Protein AF-A0A2I2KME7-F1 (afdb_monomer_lite)

pLDDT: mean 83.55, std 15.18, range [35.72, 97.88]

Secondary structure (DSSP, 8-state):
-HHHHHHTT--GGGGGGPEEEE--TTS--EEEEGGGG--EE-TTSSEEEETTEEEE--HHHHHHHHHHHHTSEEPPPPGGGSB--S-HHHHHHHHHHTTPEE-TT-TTSSB-SSS-B----SEEETTEEEEEEES-HHHHHHHHHHHHHHHHHHHT-TT-S---S---EEEEEEEEE-SSPP--GGGSS-HHHHHHHHHHHHHHHHTTPEEEEEEEEE------------

InterPro domains:
  IPR026487 Sporadically distributed protein CHP04141 [PF19614] (40-165)
  IPR026487 Sporadically distributed protein CHP04141 [TIGR04141] (41-169)

Sequence (230 aa):
MRTYIQEQGIPKDKILDIRLRVENEGQKPYSGTLKASLDFVVDGENVMLTQGHWRSFNEDYLDQLHASVDGIFLEATEPDFQYIIGEEGAFNEAAGKVGYVNADKDFSVIVTSASTKVEAWDLLRDSTVYAVKRGPAQKVGYVCDQANLTLEIIRNNANLKKLDQEVKAYCLWFIFARTTPISKISEIDSIILKQKIDDWARRCRELGIEPRLKFSRCPARTRSHAKKHV

Radius of gyration: 19.42 Å; chains: 1; bounding box: 44×45×51 Å

Foldseek 3Di:
DVVVCVVVVPDPVCQQQCKDWDDAAPDDIDIDGNQLVDWADDPPAQWIRHRNDIDGDDPVRLVVLQVLQQPAAEDDDDPQFQEDDDDPVVVLVVCVVVAKDAQAQVQVLFQFPDPDRQSAAGTDHPLEGEHEDEDALVRLLVSLVSNVSNLVSVVVVVGGPDNPTRRQAYEYEYEYADDDWDPGPSPRPDPSSSVSLSVSCVSCVVVNHRYYYYYHYYHDDDPPPPPPDD

Structure (mmCIF, N/CA/C/O backbone):
data_AF-A0A2I2KME7-F1
#
_entry.id   AF-A0A2I2KME7-F1
#
loop_
_atom_site.group_PDB
_atom_site.id
_atom_site.type_symbol
_atom_site.label_atom_id
_atom_site.label_alt_id
_atom_site.label_comp_id
_atom_site.label_asym_id
_atom_site.label_entity_id
_atom_site.label_seq_id
_atom_site.pdbx_PDB_ins_code
_atom_site.Cartn_x
_atom_site.Cartn_y
_atom_site.Cartn_z
_atom_site.occupancy
_atom_site.B_iso_or_equiv
_atom_site.auth_seq_id
_atom_site.auth_comp_id
_atom_site.auth_asym_id
_atom_site.auth_atom_id
_atom_site.pdbx_PDB_model_num
ATOM 1 N N . MET A 1 1 ? 5.162 4.412 22.463 1.00 82.25 1 MET A N 1
ATOM 2 C CA . MET A 1 1 ? 3.719 4.434 22.800 1.00 82.25 1 MET A CA 1
ATOM 3 C C . MET A 1 1 ? 3.373 3.630 24.052 1.00 82.25 1 MET A C 1
ATOM 5 O O . MET A 1 1 ? 2.899 4.233 24.998 1.00 82.25 1 MET A O 1
ATOM 9 N N . ARG A 1 2 ? 3.616 2.308 24.115 1.00 85.62 2 ARG A N 1
ATOM 10 C CA . ARG A 1 2 ? 3.304 1.514 25.329 1.00 85.62 2 ARG A CA 1
ATOM 11 C C . ARG A 1 2 ? 3.989 2.046 26.594 1.00 85.62 2 ARG A C 1
ATOM 13 O O . ARG A 1 2 ? 3.316 2.210 27.600 1.00 85.62 2 ARG A O 1
ATOM 20 N N . THR A 1 3 ? 5.278 2.372 26.504 1.00 91.44 3 THR A N 1
ATOM 21 C CA . THR A 1 3 ? 6.043 2.988 27.600 1.00 91.44 3 THR A CA 1
ATOM 22 C C . THR A 1 3 ? 5.422 4.313 28.041 1.00 91.44 3 THR A C 1
ATOM 24 O O . THR A 1 3 ? 5.104 4.466 29.207 1.00 91.44 3 THR A O 1
ATOM 27 N N . TYR A 1 4 ? 5.113 5.204 27.094 1.00 89.50 4 TYR A N 1
ATOM 28 C CA . TYR A 1 4 ? 4.439 6.477 27.372 1.00 89.50 4 TYR A CA 1
ATOM 29 C C . TYR A 1 4 ? 3.097 6.299 28.104 1.00 89.50 4 TYR A C 1
ATOM 31 O O . TYR A 1 4 ? 2.845 6.973 29.094 1.00 89.50 4 TYR A O 1
ATOM 39 N N . ILE A 1 5 ? 2.252 5.355 27.665 1.00 92.81 5 ILE A N 1
ATOM 40 C CA . ILE A 1 5 ? 0.972 5.041 28.331 1.00 92.81 5 ILE A CA 1
ATOM 41 C C . ILE A 1 5 ? 1.199 4.610 29.786 1.00 92.81 5 ILE A C 1
ATOM 43 O O . ILE A 1 5 ? 0.446 5.020 30.666 1.00 92.81 5 ILE A O 1
ATOM 47 N N . GLN A 1 6 ? 2.227 3.792 30.034 1.00 92.62 6 GLN A N 1
ATOM 48 C CA . GLN A 1 6 ? 2.574 3.315 31.373 1.00 92.62 6 GLN A CA 1
ATOM 49 C C . GLN A 1 6 ? 3.130 4.438 32.255 1.00 92.62 6 GLN A C 1
ATOM 51 O O . GLN A 1 6 ? 2.658 4.612 33.373 1.00 92.62 6 GLN A O 1
ATOM 56 N N . GLU A 1 7 ? 4.085 5.216 31.747 1.00 95.31 7 GLU A N 1
ATOM 57 C CA . GLU A 1 7 ? 4.725 6.326 32.467 1.00 95.31 7 GLU A CA 1
ATOM 58 C C . GLU A 1 7 ? 3.732 7.430 32.835 1.00 95.31 7 GLU A C 1
ATOM 60 O O . GLU A 1 7 ? 3.814 8.000 33.917 1.00 95.31 7 GLU A O 1
ATOM 65 N N . GLN A 1 8 ? 2.779 7.717 31.947 1.00 94.06 8 GLN A N 1
ATOM 66 C CA . GLN A 1 8 ? 1.754 8.738 32.165 1.00 94.06 8 GLN A CA 1
ATOM 67 C C . GLN A 1 8 ? 0.506 8.199 32.880 1.00 94.06 8 GLN A C 1
ATOM 69 O O . GLN A 1 8 ? -0.449 8.946 33.081 1.00 94.06 8 GLN A O 1
ATOM 74 N N . GLY A 1 9 ? 0.477 6.910 33.244 1.00 93.69 9 GLY A N 1
ATOM 75 C CA . GLY A 1 9 ? -0.645 6.303 33.965 1.00 93.69 9 GLY A CA 1
ATOM 76 C C . GLY A 1 9 ? -1.988 6.415 33.235 1.00 93.69 9 GLY A C 1
ATOM 77 O O . GLY A 1 9 ? -3.023 6.569 33.882 1.00 93.69 9 GLY A O 1
ATOM 78 N N . ILE A 1 10 ? -1.989 6.375 31.896 1.00 93.38 10 ILE A N 1
ATOM 79 C CA . ILE A 1 10 ? -3.198 6.632 31.100 1.00 93.38 10 ILE A CA 1
ATOM 80 C C . ILE A 1 10 ? -4.187 5.462 31.264 1.00 93.38 10 ILE A C 1
ATOM 82 O O . ILE A 1 10 ? -3.835 4.320 30.941 1.00 93.38 10 ILE A O 1
ATOM 86 N N . PRO A 1 11 ? -5.435 5.714 31.710 1.00 94.50 11 PRO A N 1
ATOM 87 C CA . PRO A 1 11 ? -6.464 4.683 31.827 1.00 94.50 11 PRO A CA 1
ATOM 88 C C . PRO A 1 11 ? -6.788 4.022 30.484 1.00 94.50 11 PRO A C 1
ATOM 90 O O . PRO A 1 11 ? -6.771 4.672 29.437 1.00 94.50 11 PRO A O 1
ATOM 93 N N . LYS A 1 12 ? -7.126 2.726 30.502 1.00 91.88 12 LYS A N 1
ATOM 94 C CA . LYS A 1 12 ? -7.385 1.946 29.277 1.00 91.88 12 LYS A CA 1
ATOM 95 C C . LYS A 1 12 ? -8.493 2.543 28.405 1.00 91.88 12 LYS A C 1
ATOM 97 O O . LYS A 1 12 ? -8.352 2.566 27.187 1.00 91.88 12 LYS A O 1
ATOM 102 N N . ASP A 1 13 ? -9.556 3.048 29.023 1.00 93.81 13 ASP A N 1
ATOM 103 C CA . ASP A 1 13 ? -10.693 3.705 28.368 1.00 93.81 13 ASP A CA 1
ATOM 104 C C . ASP A 1 13 ? -10.333 5.062 27.740 1.00 93.81 13 ASP A C 1
ATOM 106 O O . ASP A 1 13 ? -11.064 5.549 26.884 1.00 93.81 13 ASP A O 1
ATOM 110 N N . LYS A 1 14 ? -9.183 5.644 28.106 1.00 93.88 14 LYS A N 1
ATOM 111 C CA . LYS A 1 14 ? -8.665 6.912 27.569 1.00 93.88 14 LYS A CA 1
ATOM 112 C C . LYS A 1 14 ? -7.563 6.745 26.532 1.00 93.88 14 LYS A C 1
ATOM 114 O O . LYS A 1 14 ? -7.170 7.726 25.906 1.00 93.88 14 LYS A O 1
ATOM 119 N N . ILE A 1 15 ? -7.079 5.523 26.297 1.00 93.81 15 ILE A N 1
ATOM 120 C CA . ILE A 1 15 ? -5.993 5.274 25.335 1.00 93.81 15 ILE A CA 1
ATOM 121 C C . I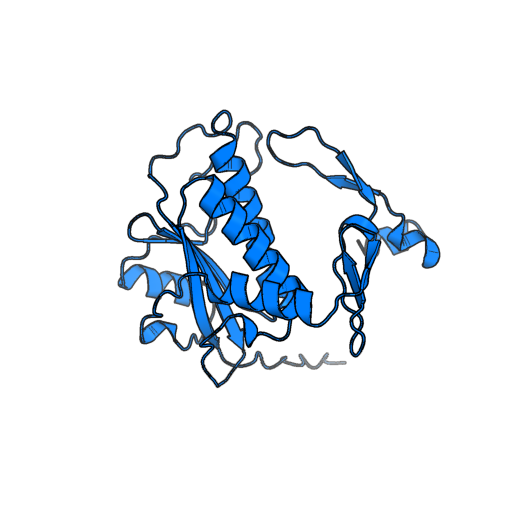LE A 1 15 ? -6.377 5.755 23.929 1.00 93.81 15 ILE A C 1
ATOM 123 O O . ILE A 1 15 ? -5.568 6.383 23.250 1.00 93.81 15 ILE A O 1
ATOM 127 N N . LEU A 1 16 ? -7.610 5.494 23.491 1.00 92.81 16 LEU A N 1
ATOM 128 C CA . LEU A 1 16 ? -8.072 5.874 22.152 1.00 92.81 16 LEU A CA 1
ATOM 129 C C . LEU A 1 16 ? -8.259 7.392 21.979 1.00 92.81 16 LEU A C 1
ATOM 131 O O . LEU A 1 16 ? -8.223 7.876 20.847 1.00 92.81 16 LEU A O 1
ATOM 135 N N . ASP A 1 17 ? -8.382 8.133 23.082 1.00 93.50 17 ASP A N 1
ATOM 136 C CA . ASP A 1 17 ? -8.550 9.589 23.099 1.00 93.50 17 ASP A CA 1
ATOM 137 C C . ASP A 1 17 ? -7.213 10.347 23.056 1.00 93.50 17 ASP A C 1
ATOM 139 O O . ASP A 1 17 ? -7.207 11.569 22.886 1.00 93.50 17 ASP A O 1
ATOM 143 N N . ILE A 1 18 ? -6.073 9.648 23.186 1.00 93.69 18 ILE A N 1
ATOM 144 C CA . ILE A 1 18 ? -4.743 10.268 23.122 1.00 93.69 18 ILE A CA 1
ATOM 145 C C . ILE A 1 18 ? -4.621 11.053 21.815 1.00 93.69 18 ILE A C 1
ATOM 147 O O . ILE A 1 18 ? -4.810 10.497 20.735 1.00 93.69 18 ILE A O 1
ATOM 151 N N . ARG A 1 19 ? -4.292 12.345 21.901 1.00 92.38 19 ARG A N 1
ATOM 152 C CA . ARG A 1 19 ? -4.097 13.184 20.717 1.00 92.38 19 ARG A CA 1
ATOM 153 C C . ARG A 1 19 ? -2.688 13.037 20.166 1.00 92.38 19 ARG A C 1
ATOM 155 O O . ARG A 1 19 ? -1.704 13.208 20.879 1.00 92.38 19 ARG A O 1
ATOM 162 N N . LEU A 1 20 ? -2.619 12.764 18.873 1.00 89.62 20 LEU A N 1
ATOM 163 C CA . LEU A 1 20 ? -1.405 12.700 18.084 1.00 89.62 20 LEU A CA 1
ATOM 164 C C . LEU A 1 20 ? -1.312 13.974 17.251 1.00 89.62 20 LEU A C 1
ATOM 166 O O . LEU A 1 20 ? -2.274 14.354 16.583 1.00 89.62 20 LEU A O 1
ATOM 170 N N . ARG A 1 21 ? -0.154 14.630 17.290 1.00 88.44 21 ARG A N 1
ATOM 171 C CA . ARG A 1 21 ? 0.190 15.680 16.332 1.00 88.44 21 ARG A CA 1
ATOM 172 C C . ARG A 1 21 ? 0.768 15.008 15.093 1.00 88.44 21 ARG A C 1
ATOM 174 O O . ARG A 1 21 ? 1.732 14.256 15.204 1.00 88.44 21 ARG A O 1
ATOM 181 N N . VAL A 1 22 ? 0.153 15.269 13.947 1.00 81.94 22 VAL A N 1
ATOM 182 C CA . VAL A 1 22 ? 0.572 14.759 12.644 1.00 81.94 22 VAL A CA 1
ATOM 183 C C . VAL A 1 22 ? 1.237 15.899 11.889 1.00 81.94 22 VAL A C 1
ATOM 185 O O . VAL A 1 22 ? 0.660 16.979 11.728 1.00 81.94 22 VAL A O 1
ATOM 188 N N . GLU A 1 23 ? 2.465 15.656 11.454 1.00 77.88 23 GLU A N 1
ATOM 189 C CA . GLU A 1 23 ? 3.248 16.588 10.654 1.00 77.88 23 GLU A CA 1
ATOM 190 C C . GLU A 1 23 ? 3.426 15.980 9.266 1.00 77.88 23 GLU A C 1
ATOM 192 O O . GLU A 1 23 ? 4.172 15.021 9.091 1.00 77.88 23 GLU A O 1
ATOM 197 N N . ASN A 1 24 ? 2.692 16.524 8.296 1.00 66.44 24 ASN A N 1
ATOM 198 C CA . ASN A 1 24 ? 2.797 16.155 6.889 1.00 66.44 24 ASN A CA 1
ATOM 199 C C . ASN A 1 24 ? 3.597 17.233 6.159 1.00 66.44 24 ASN A C 1
ATOM 201 O O . ASN A 1 24 ? 3.397 18.429 6.388 1.00 66.44 24 ASN A O 1
ATOM 205 N N . GLU A 1 25 ? 4.484 16.827 5.259 1.00 61.28 25 GLU A N 1
ATOM 206 C CA . GLU A 1 25 ? 5.324 17.769 4.526 1.00 61.28 25 GLU A CA 1
ATOM 207 C C . GLU A 1 25 ? 4.494 18.710 3.642 1.00 61.28 25 GLU A C 1
ATOM 209 O O . GLU A 1 25 ? 3.642 18.287 2.863 1.00 61.28 25 GLU A O 1
ATOM 214 N N . GLY A 1 26 ? 4.737 20.017 3.769 1.00 58.16 26 GLY A 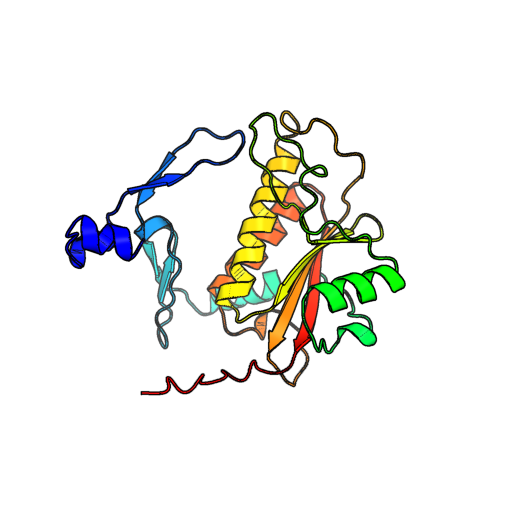N 1
ATOM 215 C CA . GLY A 1 26 ? 4.035 21.045 2.992 1.00 58.16 26 GLY A CA 1
ATOM 216 C C . GLY A 1 26 ? 2.577 21.294 3.398 1.00 58.16 26 GLY A C 1
ATOM 217 O O . GLY A 1 26 ? 1.943 22.181 2.830 1.00 58.16 26 GLY A O 1
ATOM 218 N N . GLN A 1 27 ? 2.045 20.576 4.390 1.00 66.12 27 GLN A N 1
ATOM 219 C CA . GLN A 1 27 ? 0.700 20.793 4.922 1.00 66.12 27 GLN A CA 1
ATOM 220 C C . GLN A 1 27 ? 0.761 21.405 6.324 1.00 66.12 27 GLN A C 1
ATOM 222 O O . GLN A 1 27 ? 1.728 21.236 7.067 1.00 66.12 27 GLN A O 1
ATOM 227 N N . LYS A 1 28 ? -0.296 22.131 6.712 1.00 75.12 28 LYS A N 1
ATOM 228 C CA . LYS A 1 28 ? -0.409 22.624 8.089 1.00 75.12 28 LYS A CA 1
ATOM 229 C C . LYS A 1 28 ? -0.491 21.422 9.040 1.00 75.12 28 LYS A C 1
ATOM 231 O O . LYS A 1 28 ? -1.350 20.565 8.818 1.00 75.12 28 LYS A O 1
ATOM 236 N N . PRO A 1 29 ? 0.342 21.369 10.097 1.00 84.25 29 PRO A N 1
ATOM 237 C CA . PRO A 1 29 ? 0.221 20.342 11.119 1.00 84.25 29 PRO A CA 1
ATOM 238 C C . PRO A 1 29 ? -1.196 20.313 11.681 1.00 84.25 29 PRO A C 1
ATOM 240 O O . PRO A 1 29 ? -1.809 21.361 11.904 1.00 84.25 29 PRO A O 1
ATOM 243 N N . TYR A 1 30 ? -1.699 19.115 11.941 1.00 86.69 30 TYR A N 1
ATOM 244 C CA . TYR A 1 30 ? -3.004 18.923 12.559 1.00 86.69 30 TYR A CA 1
ATOM 245 C C . TYR A 1 30 ? -2.902 17.917 13.700 1.00 86.69 30 TYR A C 1
ATOM 247 O O . TYR A 1 30 ? -1.906 17.211 13.856 1.00 86.69 30 TYR A O 1
ATOM 255 N N . SER A 1 31 ? -3.933 17.872 14.539 1.00 89.25 31 SER A N 1
ATOM 256 C CA . SER A 1 31 ? -4.029 16.891 15.617 1.00 89.25 31 SER A CA 1
ATOM 257 C C . SER A 1 31 ? -5.234 15.985 15.415 1.00 89.25 31 SER A C 1
ATOM 259 O O . SER A 1 31 ? -6.340 16.485 15.210 1.00 89.25 31 SER A O 1
ATOM 261 N N . GLY A 1 32 ? -5.029 14.676 15.534 1.00 88.56 32 GLY A N 1
ATOM 262 C CA . GLY A 1 32 ? -6.080 13.657 15.542 1.00 88.56 32 GLY A CA 1
ATOM 263 C C . GLY A 1 32 ? -6.039 12.840 16.831 1.00 88.56 32 GLY A C 1
ATOM 264 O O . GLY A 1 32 ? -5.069 12.912 17.580 1.00 88.56 32 GLY A O 1
ATOM 265 N N . THR A 1 33 ? -7.085 12.073 17.127 1.00 93.31 33 THR A N 1
ATOM 266 C CA . THR A 1 33 ? -7.027 11.078 18.211 1.00 93.31 33 THR A CA 1
ATOM 267 C C . THR A 1 33 ? -6.315 9.816 17.733 1.00 93.31 33 THR A C 1
ATOM 269 O O . THR A 1 33 ? -6.307 9.523 16.539 1.00 93.31 33 THR A O 1
ATOM 272 N N . LEU A 1 34 ? -5.776 9.018 18.657 1.00 91.12 34 LEU A N 1
ATOM 273 C CA . LEU A 1 34 ? -5.213 7.706 18.346 1.00 91.12 34 LEU A CA 1
ATOM 274 C C . LEU A 1 34 ? -6.251 6.843 17.626 1.00 91.12 34 LEU A C 1
ATOM 276 O O . LEU A 1 34 ? -5.920 6.191 16.644 1.00 91.12 34 LEU A O 1
ATOM 280 N N . LYS A 1 35 ? -7.518 6.901 18.056 1.00 92.75 35 LYS A N 1
ATOM 281 C CA . LYS A 1 35 ? -8.633 6.225 17.383 1.00 92.75 35 LYS A CA 1
ATOM 282 C C . LYS A 1 35 ? -8.733 6.571 15.895 1.00 92.75 35 LYS A C 1
ATOM 284 O O . LYS A 1 35 ? -9.049 5.700 15.094 1.00 92.75 35 LYS A O 1
ATOM 289 N N . ALA A 1 36 ? -8.488 7.831 15.533 1.00 90.19 36 ALA A N 1
ATOM 290 C CA . ALA A 1 36 ? -8.551 8.292 14.150 1.00 90.19 36 ALA A CA 1
ATOM 291 C C . ALA A 1 36 ? -7.396 7.767 13.284 1.00 90.19 36 ALA A C 1
ATOM 293 O O . ALA A 1 36 ? -7.526 7.729 12.066 1.00 90.19 36 ALA A O 1
ATOM 294 N N . SER A 1 37 ? -6.293 7.347 13.906 1.00 86.75 37 SER A N 1
ATOM 295 C CA . SER A 1 37 ? -5.098 6.819 13.238 1.00 86.75 37 SER A CA 1
ATOM 296 C C . SER A 1 37 ? -5.039 5.289 13.189 1.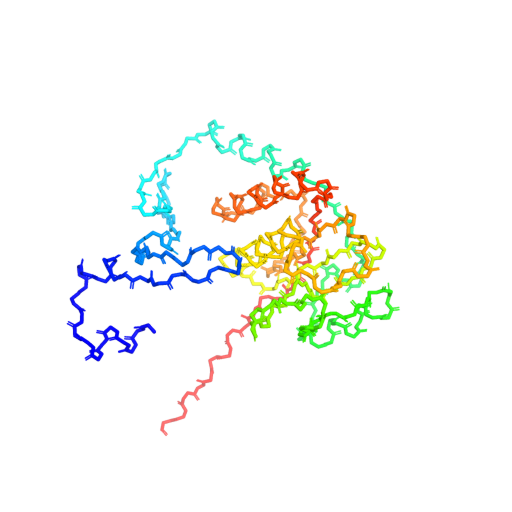00 86.75 37 SER A C 1
ATOM 298 O O . SER A 1 37 ? -4.033 4.738 12.749 1.00 86.75 37 SER A O 1
ATOM 300 N N . LEU A 1 38 ? -6.068 4.598 13.683 1.00 88.12 38 LEU A N 1
ATOM 301 C CA . LEU A 1 38 ? -6.136 3.140 13.698 1.00 88.12 38 LEU A CA 1
ATOM 302 C C . LEU A 1 38 ? -7.137 2.639 12.658 1.00 88.12 38 LEU A C 1
ATOM 304 O O . LEU A 1 38 ? -8.263 3.133 12.592 1.00 88.12 38 LEU A O 1
ATOM 308 N N . ASP A 1 39 ? -6.732 1.593 11.942 1.00 87.88 39 ASP A N 1
ATOM 309 C CA . ASP A 1 39 ? -7.616 0.761 11.135 1.00 87.88 39 ASP A CA 1
ATOM 310 C C . ASP A 1 39 ? -7.724 -0.626 11.786 1.00 87.88 39 ASP A C 1
ATOM 312 O O . ASP A 1 39 ? -6.711 -1.237 12.146 1.00 87.88 39 ASP A O 1
ATOM 316 N N . PHE A 1 40 ? -8.946 -1.123 11.968 1.00 89.06 40 PHE A N 1
ATOM 317 C CA . PHE A 1 40 ? -9.212 -2.424 12.584 1.00 89.06 40 PHE A CA 1
ATOM 318 C C . PHE A 1 40 ? -10.460 -3.062 11.976 1.00 89.06 40 PHE A C 1
ATOM 320 O O . PHE A 1 40 ? -11.445 -2.372 11.751 1.00 89.06 40 PHE A O 1
ATOM 327 N N . VAL A 1 41 ? -10.442 -4.371 11.744 1.00 88.62 41 VAL A N 1
ATOM 328 C CA . VAL A 1 41 ? -11.607 -5.146 11.286 1.00 88.62 41 VAL A CA 1
ATOM 329 C C . VAL A 1 41 ? -11.985 -6.110 12.396 1.00 88.62 41 VAL A C 1
ATOM 331 O O . VAL A 1 41 ? -11.104 -6.696 13.023 1.00 88.62 41 VAL A O 1
ATOM 334 N N . VAL A 1 42 ? -13.282 -6.234 12.660 1.00 87.94 42 VAL A N 1
ATOM 335 C CA . VAL A 1 42 ? -13.806 -7.211 13.612 1.00 87.94 42 VAL A CA 1
ATOM 336 C C . VAL A 1 42 ? -13.919 -8.552 12.894 1.00 87.94 42 VAL A C 1
ATOM 338 O O . VAL A 1 42 ? -14.683 -8.688 11.944 1.00 87.94 42 VAL A O 1
ATOM 341 N N . ASP A 1 43 ? -13.136 -9.539 13.322 1.00 80.69 43 ASP A N 1
ATOM 342 C CA . ASP A 1 43 ? -13.139 -10.863 12.698 1.00 80.69 43 ASP A CA 1
ATOM 343 C C . ASP A 1 43 ? -14.531 -11.508 12.776 1.00 80.69 43 ASP A C 1
ATOM 345 O O . ASP A 1 43 ? -15.149 -11.559 13.839 1.00 80.69 43 ASP A O 1
ATOM 349 N N . GLY A 1 44 ? -15.014 -12.033 11.647 1.00 81.88 44 GLY A N 1
ATOM 350 C CA . GLY A 1 44 ? -16.337 -12.661 11.554 1.00 81.88 44 GLY A CA 1
ATOM 351 C C . GLY A 1 44 ? -17.509 -11.678 11.480 1.00 81.88 44 GLY A C 1
ATOM 352 O O . GLY A 1 44 ? -18.651 -12.116 11.360 1.00 81.88 44 GLY A O 1
ATOM 353 N N . GLU A 1 45 ? -17.244 -10.372 11.497 1.00 87.00 45 GLU A N 1
ATOM 354 C CA . GLU A 1 45 ? -18.253 -9.332 11.336 1.00 87.00 45 GLU A CA 1
ATOM 355 C C . GLU A 1 45 ? -17.894 -8.421 10.158 1.00 87.00 45 GLU A C 1
ATOM 357 O O . GLU A 1 45 ? -16.736 -8.069 9.937 1.00 87.00 45 GLU A O 1
ATOM 362 N N . ASN A 1 46 ? -18.901 -7.954 9.419 1.00 89.62 46 ASN A N 1
ATOM 363 C CA . ASN A 1 46 ? -18.691 -6.958 8.367 1.00 89.62 46 ASN A CA 1
ATOM 364 C C . ASN A 1 46 ? -18.579 -5.545 8.958 1.00 89.62 46 ASN A C 1
ATOM 366 O O . ASN A 1 46 ? -19.303 -4.636 8.553 1.00 89.62 46 ASN A O 1
ATOM 370 N N . VAL A 1 47 ? -17.725 -5.377 9.970 1.00 92.19 47 VAL A N 1
ATOM 371 C CA . VAL A 1 47 ? -17.563 -4.148 10.749 1.00 92.19 47 VAL A CA 1
ATOM 372 C C . VAL A 1 47 ? -16.083 -3.801 10.866 1.00 92.19 47 VAL A C 1
ATOM 374 O O . VAL A 1 47 ? -15.241 -4.640 11.182 1.00 92.19 47 VAL A O 1
ATOM 377 N N . MET A 1 48 ? -15.755 -2.531 10.638 1.00 91.88 48 MET A N 1
ATOM 378 C CA . MET A 1 48 ? -14.399 -2.007 10.760 1.00 91.88 48 MET A CA 1
ATOM 379 C C . MET A 1 48 ? -14.368 -0.642 11.449 1.00 91.88 48 MET A C 1
ATOM 381 O O . MET A 1 48 ? -15.290 0.162 11.325 1.00 91.88 48 MET A O 1
ATOM 385 N N . LEU A 1 49 ? -13.281 -0.368 12.161 1.00 91.50 49 LEU A N 1
ATOM 386 C CA . LEU A 1 49 ? -12.881 0.960 12.594 1.00 91.50 49 LEU A CA 1
ATOM 387 C C . LEU A 1 49 ? -11.939 1.532 11.538 1.00 91.50 49 LEU A C 1
ATOM 389 O O . LEU A 1 49 ? -10.900 0.939 11.267 1.00 91.50 49 LEU A O 1
ATOM 393 N N . THR A 1 50 ? -12.279 2.690 10.987 1.00 87.94 50 THR A N 1
ATOM 394 C CA . THR A 1 50 ? -11.370 3.473 10.144 1.00 87.94 50 THR A CA 1
ATOM 395 C C . THR A 1 50 ? -11.657 4.956 10.330 1.00 87.94 50 THR A C 1
ATOM 397 O O . THR A 1 50 ? -12.807 5.356 10.552 1.00 87.94 50 THR A O 1
ATOM 400 N N . GLN A 1 51 ? -10.610 5.784 10.304 1.00 85.94 51 GLN A N 1
ATOM 401 C CA . GLN A 1 51 ? -10.712 7.237 10.510 1.00 85.94 51 GLN A CA 1
ATOM 402 C C . GLN A 1 51 ? -11.462 7.616 11.806 1.00 85.94 51 GLN A C 1
ATOM 404 O O . GLN A 1 51 ? -12.112 8.653 11.888 1.00 85.94 51 GLN A O 1
ATOM 409 N N . GLY A 1 52 ? -11.416 6.760 12.834 1.00 89.56 52 GLY A N 1
ATOM 410 C CA . GLY A 1 52 ? -12.069 6.997 14.127 1.00 89.56 52 GLY A CA 1
ATOM 411 C C . GLY A 1 52 ? -13.548 6.602 14.199 1.00 89.56 52 GLY A C 1
ATOM 412 O O . GLY A 1 52 ? -14.149 6.685 15.281 1.00 89.56 52 GLY A O 1
ATOM 413 N N . HIS A 1 53 ? -14.121 6.113 13.098 1.00 91.38 53 HIS A N 1
ATOM 414 C CA . HIS A 1 53 ? -15.524 5.727 12.989 1.00 91.38 53 HIS A CA 1
ATOM 415 C C . HIS A 1 53 ? -15.682 4.223 12.781 1.00 91.38 53 HIS A C 1
ATOM 417 O O . HIS A 1 53 ? -14.981 3.620 11.971 1.00 91.38 53 HIS A O 1
ATOM 423 N N . TRP A 1 54 ? -16.637 3.635 13.501 1.00 93.62 54 TRP A N 1
ATOM 424 C CA . TRP A 1 54 ? -17.113 2.288 13.210 1.00 93.62 54 TRP A CA 1
ATOM 425 C C . TRP A 1 54 ? -18.014 2.339 11.983 1.00 93.62 54 TRP A C 1
ATOM 427 O O . TRP A 1 54 ? -18.914 3.177 11.907 1.00 93.62 54 TRP A O 1
ATOM 437 N N . ARG A 1 55 ? -17.755 1.462 11.021 1.00 91.44 55 ARG A N 1
ATOM 438 C CA . ARG A 1 55 ? -18.506 1.337 9.777 1.00 91.44 55 ARG A CA 1
ATOM 439 C C . ARG A 1 55 ? -18.813 -0.128 9.542 1.00 91.44 55 ARG A C 1
ATOM 441 O O . ARG A 1 55 ? -17.941 -0.966 9.759 1.00 91.44 55 ARG A O 1
ATOM 448 N N . SER A 1 56 ? -20.018 -0.416 9.072 1.00 92.44 56 SER A N 1
ATOM 449 C CA . SER A 1 56 ? -20.322 -1.704 8.465 1.00 92.44 56 SER A CA 1
ATOM 450 C C . SER A 1 56 ? -20.149 -1.632 6.951 1.00 92.44 56 SER A C 1
ATOM 452 O O . SER A 1 56 ? -20.243 -0.556 6.356 1.00 92.44 56 SER A O 1
ATOM 454 N N . PHE A 1 57 ? -19.881 -2.773 6.331 1.00 90.56 57 PHE A N 1
ATOM 455 C CA . PHE A 1 57 ? -19.842 -2.922 4.880 1.00 90.56 57 PHE A CA 1
ATOM 456 C C . PHE A 1 57 ? -20.759 -4.068 4.442 1.00 90.56 57 PHE A C 1
ATOM 458 O O . PHE A 1 57 ? -21.066 -4.969 5.220 1.00 90.56 57 PHE A O 1
ATOM 465 N N . ASN A 1 58 ? -21.248 -4.007 3.207 1.00 91.81 58 ASN A N 1
ATOM 466 C CA . ASN A 1 58 ? -22.111 -5.025 2.613 1.00 91.81 58 ASN A CA 1
ATOM 467 C C . ASN A 1 58 ? -21.424 -5.683 1.407 1.00 91.81 58 ASN A C 1
ATOM 469 O O . ASN A 1 58 ? -20.320 -5.296 1.023 1.00 91.81 58 ASN A O 1
ATOM 473 N N . GLU A 1 59 ? -22.084 -6.682 0.824 1.00 90.94 59 GLU A N 1
ATOM 474 C CA . GLU A 1 59 ? -21.577 -7.419 -0.339 1.00 90.94 59 GLU A CA 1
ATOM 475 C C . GLU A 1 59 ? -21.365 -6.501 -1.549 1.00 90.94 59 GLU A C 1
ATOM 477 O O . GLU A 1 59 ? -20.285 -6.523 -2.128 1.00 90.94 59 GLU A O 1
ATOM 482 N N . ASP A 1 60 ? -22.305 -5.594 -1.842 1.00 94.56 60 ASP A N 1
ATOM 483 C CA . ASP A 1 60 ? -22.168 -4.641 -2.955 1.00 94.56 60 ASP A CA 1
ATOM 484 C C . ASP A 1 60 ? -20.886 -3.801 -2.856 1.00 94.56 60 ASP A C 1
ATOM 486 O O . ASP A 1 60 ? -20.186 -3.577 -3.845 1.00 94.56 60 ASP A O 1
ATOM 490 N N . TYR A 1 61 ? -20.559 -3.328 -1.650 1.00 92.94 61 TYR A N 1
ATOM 491 C CA . TYR A 1 61 ? -19.326 -2.590 -1.406 1.00 92.94 61 TYR A CA 1
ATOM 492 C C . TYR A 1 61 ? -18.087 -3.464 -1.631 1.00 92.94 61 TYR A C 1
ATOM 494 O O . TYR A 1 61 ? -17.106 -3.003 -2.220 1.00 92.94 61 TYR A O 1
ATOM 502 N N . LEU A 1 62 ? -18.118 -4.718 -1.170 1.00 92.38 62 LEU A N 1
ATOM 503 C CA . LEU A 1 62 ? -17.019 -5.662 -1.369 1.00 92.38 62 LEU A CA 1
ATOM 504 C C . LEU A 1 62 ? -16.801 -5.953 -2.854 1.00 92.38 62 LEU A C 1
ATOM 506 O O . LEU A 1 62 ? -15.657 -5.946 -3.301 1.00 92.38 62 LEU A O 1
ATOM 510 N N . ASP A 1 63 ? -17.872 -6.138 -3.619 1.00 95.25 63 ASP A N 1
ATOM 511 C CA . ASP A 1 63 ? -17.805 -6.404 -5.055 1.00 95.25 63 ASP A CA 1
ATOM 512 C C . ASP A 1 63 ? -17.242 -5.214 -5.829 1.00 95.25 63 ASP A C 1
ATOM 514 O O . ASP A 1 63 ? -16.364 -5.381 -6.678 1.00 95.25 63 ASP A O 1
ATOM 518 N N . GLN A 1 64 ? -17.672 -3.995 -5.491 1.00 96.06 64 GLN A N 1
ATOM 519 C CA . GLN A 1 64 ? -17.109 -2.774 -6.070 1.00 96.06 64 GLN A CA 1
ATOM 520 C C . GLN A 1 64 ? -15.623 -2.627 -5.745 1.00 96.06 64 GLN A C 1
ATOM 522 O O . GLN A 1 64 ? -14.820 -2.321 -6.629 1.00 96.06 64 GLN A O 1
ATOM 527 N N . LEU A 1 65 ? -15.242 -2.875 -4.489 1.00 95.81 65 LEU A N 1
ATOM 528 C CA . LEU A 1 65 ? -13.850 -2.814 -4.068 1.00 95.81 65 LEU A CA 1
ATOM 529 C C . LEU A 1 65 ? -13.010 -3.864 -4.799 1.00 95.81 65 LEU A C 1
ATOM 531 O O . LEU A 1 65 ? -11.939 -3.529 -5.297 1.00 95.81 65 LEU A O 1
ATOM 535 N N . HIS A 1 66 ? -13.498 -5.104 -4.905 1.00 96.50 66 HIS A N 1
ATOM 536 C CA . HIS A 1 66 ? -12.849 -6.182 -5.650 1.00 96.50 66 HIS A CA 1
ATOM 537 C C . HIS A 1 66 ? -12.665 -5.825 -7.122 1.00 96.50 66 HIS A C 1
ATOM 539 O O . HIS A 1 66 ? -11.555 -5.949 -7.630 1.00 96.50 66 HIS A O 1
ATOM 545 N N . ALA A 1 67 ? -13.710 -5.326 -7.784 1.00 97.12 67 ALA A N 1
ATOM 546 C CA . ALA A 1 67 ? -13.632 -4.901 -9.177 1.00 97.12 67 ALA A CA 1
ATOM 547 C C . ALA A 1 67 ? -12.618 -3.765 -9.377 1.00 97.12 67 ALA A C 1
ATOM 549 O O . ALA A 1 67 ? -11.852 -3.789 -10.341 1.00 97.12 67 ALA A O 1
ATOM 550 N N . SER A 1 68 ? -12.579 -2.795 -8.457 1.00 96.88 68 SER A N 1
ATOM 551 C CA . SER A 1 68 ? -11.640 -1.675 -8.542 1.00 96.88 68 SER A CA 1
ATOM 552 C C . SER A 1 68 ? -10.188 -2.127 -8.400 1.00 96.88 68 SER A C 1
ATOM 554 O O . SER A 1 68 ? -9.344 -1.771 -9.229 1.00 96.88 68 SER A O 1
ATOM 556 N N . VAL A 1 69 ? -9.886 -2.950 -7.386 1.00 96.88 69 VAL A N 1
ATOM 557 C CA . VAL A 1 69 ? -8.513 -3.427 -7.178 1.00 96.88 69 VAL A CA 1
ATOM 558 C C . VAL A 1 69 ? -8.089 -4.404 -8.270 1.00 96.88 69 VAL A C 1
ATOM 560 O O . VAL A 1 69 ? -6.991 -4.264 -8.793 1.00 96.88 69 VAL A O 1
ATOM 563 N N . ASP A 1 70 ? -8.950 -5.332 -8.692 1.00 96.69 70 ASP A N 1
ATOM 564 C CA . ASP A 1 70 ? -8.625 -6.304 -9.745 1.00 96.69 70 ASP A CA 1
ATOM 565 C C . ASP A 1 70 ? -8.442 -5.654 -11.127 1.00 96.69 70 ASP A C 1
ATOM 567 O O . ASP A 1 70 ? -7.833 -6.254 -12.010 1.00 96.69 70 ASP A O 1
ATOM 571 N N . GLY A 1 71 ? -8.925 -4.421 -11.313 1.00 96.12 71 GLY A N 1
ATOM 572 C CA . GLY A 1 71 ? -8.668 -3.606 -12.501 1.00 96.12 71 GLY A CA 1
ATOM 573 C C . GLY A 1 71 ? -7.289 -2.935 -12.531 1.00 96.12 71 GLY A C 1
ATOM 574 O O . GLY A 1 71 ? -6.958 -2.275 -13.517 1.00 96.12 71 GLY A O 1
ATOM 575 N N . ILE A 1 72 ? -6.482 -3.049 -11.472 1.00 97.38 72 ILE A N 1
ATOM 576 C CA . ILE A 1 72 ? -5.114 -2.514 -11.441 1.00 97.38 72 ILE A CA 1
ATOM 577 C C . ILE A 1 72 ? -4.184 -3.442 -12.233 1.00 97.38 72 ILE A C 1
ATOM 579 O O . ILE A 1 72 ? -4.254 -4.665 -12.110 1.00 97.38 72 ILE A O 1
ATOM 583 N N . PHE A 1 73 ? -3.283 -2.862 -13.031 1.00 96.81 73 PHE A N 1
ATOM 584 C CA . PHE A 1 73 ? -2.350 -3.632 -13.849 1.00 96.81 73 PHE A CA 1
ATOM 585 C C . PHE A 1 73 ? -1.424 -4.498 -12.982 1.00 96.81 73 PHE A C 1
ATOM 587 O O . PHE A 1 73 ? -0.712 -3.989 -12.112 1.00 96.81 73 PHE A O 1
ATOM 594 N N . LEU A 1 74 ? -1.416 -5.806 -13.250 1.00 95.75 74 LEU A N 1
ATOM 595 C CA . LEU A 1 74 ? -0.505 -6.757 -12.620 1.00 95.75 74 LEU A CA 1
ATOM 596 C C . LEU A 1 74 ? 0.741 -6.937 -13.484 1.00 95.75 74 LEU A C 1
ATOM 598 O O . LEU A 1 74 ? 0.706 -7.593 -14.525 1.00 95.75 74 LEU A O 1
ATOM 602 N N . GLU A 1 75 ? 1.855 -6.373 -13.030 1.00 95.38 75 GLU A N 1
ATOM 603 C CA . GLU A 1 75 ? 3.145 -6.556 -13.674 1.00 95.38 75 GLU A CA 1
ATOM 604 C C . GLU A 1 75 ? 3.654 -7.985 -13.451 1.00 95.38 75 GLU A C 1
ATOM 606 O O . GLU A 1 75 ? 3.659 -8.509 -12.332 1.00 95.38 75 GLU A O 1
ATOM 611 N N . ALA A 1 76 ? 4.114 -8.620 -14.529 1.00 93.38 76 ALA A N 1
ATOM 612 C CA . ALA A 1 76 ? 4.687 -9.953 -14.461 1.00 93.38 76 ALA A CA 1
ATOM 613 C C . ALA A 1 76 ? 5.973 -9.953 -13.620 1.00 93.38 76 ALA A C 1
ATOM 615 O O . ALA A 1 76 ? 6.921 -9.211 -13.880 1.00 93.38 76 ALA A O 1
ATOM 616 N N . THR A 1 77 ? 6.018 -10.835 -12.624 1.00 93.25 77 THR A N 1
ATOM 617 C CA . THR A 1 77 ? 7.222 -11.064 -11.827 1.00 93.25 77 THR A CA 1
ATOM 618 C C . THR A 1 77 ? 8.188 -11.972 -12.571 1.00 93.25 77 THR A C 1
ATOM 620 O O . THR A 1 77 ? 7.832 -13.083 -12.979 1.00 93.25 77 THR A O 1
ATOM 623 N N . GLU A 1 78 ? 9.426 -11.503 -12.707 1.00 92.38 78 GLU A N 1
ATOM 624 C CA . GLU A 1 78 ? 10.528 -12.241 -13.306 1.00 92.38 78 GLU A CA 1
ATOM 625 C C . GLU A 1 78 ? 10.738 -13.569 -12.561 1.00 92.38 78 GLU A C 1
ATOM 627 O O . GLU A 1 78 ? 10.564 -13.602 -11.337 1.00 92.38 78 GLU A O 1
ATOM 632 N N . PRO A 1 79 ? 11.130 -14.657 -13.256 1.00 91.38 79 PRO A N 1
ATOM 633 C CA . PRO A 1 79 ? 11.270 -15.985 -12.651 1.00 91.38 79 PRO A CA 1
ATOM 634 C C . PRO A 1 79 ? 12.065 -15.985 -11.339 1.00 91.38 79 PRO A C 1
ATOM 636 O O . PRO A 1 79 ? 11.610 -16.555 -10.345 1.00 91.38 79 PRO A O 1
ATOM 639 N N . ASP A 1 80 ? 13.177 -15.250 -11.308 1.00 90.06 80 ASP A N 1
ATOM 640 C CA . ASP A 1 80 ? 14.089 -15.168 -10.161 1.00 90.06 80 ASP A CA 1
ATOM 641 C C . ASP A 1 80 ? 13.480 -14.463 -8.941 1.00 90.06 80 ASP A C 1
ATOM 643 O O . ASP A 1 80 ? 13.917 -14.683 -7.811 1.00 90.06 80 ASP A O 1
ATOM 647 N N . PHE A 1 81 ? 12.431 -13.658 -9.132 1.00 93.50 81 PHE A N 1
ATOM 648 C CA . PHE A 1 81 ? 11.744 -12.969 -8.042 1.00 93.50 81 PHE A CA 1
ATOM 649 C C . PHE A 1 81 ? 10.363 -13.536 -7.730 1.00 93.50 81 PHE A C 1
ATOM 651 O O . PHE A 1 81 ? 9.714 -13.061 -6.799 1.00 93.50 81 PHE A O 1
ATOM 658 N N . GLN A 1 82 ? 9.887 -14.569 -8.429 1.00 92.69 82 GLN A N 1
ATOM 659 C CA . GLN A 1 82 ? 8.601 -15.195 -8.092 1.00 92.69 82 GLN A CA 1
ATOM 660 C C . GLN A 1 82 ? 8.609 -15.827 -6.695 1.00 92.69 82 GLN A C 1
ATOM 662 O O . GLN A 1 82 ? 7.557 -15.919 -6.046 1.00 92.69 82 GLN A O 1
ATOM 667 N N . TYR A 1 83 ? 9.782 -16.270 -6.236 1.00 92.62 83 TYR A N 1
ATOM 668 C CA . TYR A 1 83 ? 9.989 -16.853 -4.918 1.00 92.62 83 TYR A CA 1
ATOM 669 C C . TYR A 1 83 ? 11.296 -16.348 -4.296 1.00 92.62 83 TYR A C 1
ATOM 671 O O . TYR A 1 83 ? 12.385 -16.768 -4.672 1.00 92.62 83 TYR A O 1
ATOM 679 N N . ILE A 1 84 ? 11.182 -15.451 -3.320 1.00 90.44 84 ILE A N 1
ATOM 680 C CA . ILE A 1 84 ? 12.314 -14.758 -2.706 1.00 90.44 84 ILE A CA 1
ATOM 681 C C . ILE A 1 84 ? 12.736 -15.485 -1.428 1.00 90.44 84 ILE A C 1
ATOM 683 O O . ILE A 1 84 ? 11.960 -15.627 -0.472 1.00 90.44 84 ILE A O 1
ATOM 687 N N . ILE A 1 85 ? 14.001 -15.903 -1.400 1.00 84.69 85 ILE A N 1
ATOM 688 C CA . ILE A 1 85 ? 14.683 -16.481 -0.241 1.00 84.69 85 ILE A CA 1
ATOM 689 C C . ILE A 1 85 ? 15.797 -15.517 0.169 1.00 84.69 85 ILE A C 1
ATOM 691 O O . ILE A 1 85 ? 16.573 -15.083 -0.672 1.00 84.69 85 ILE A O 1
ATOM 695 N N . GLY A 1 86 ? 15.885 -15.200 1.462 1.00 79.44 86 GLY A N 1
ATOM 696 C CA . GLY A 1 86 ? 16.938 -14.338 2.004 1.00 79.44 86 GLY A CA 1
ATOM 697 C C . GLY A 1 86 ? 16.438 -13.016 2.582 1.00 79.44 86 GLY A C 1
ATOM 698 O O . GLY A 1 86 ? 15.242 -12.838 2.861 1.00 79.44 86 GLY A O 1
ATOM 699 N N . GLU A 1 87 ? 17.401 -12.135 2.831 1.00 80.56 87 GLU A N 1
ATOM 700 C CA . GLU A 1 87 ? 17.215 -10.799 3.393 1.00 80.56 87 GLU A CA 1
ATOM 701 C C . GLU A 1 87 ? 17.168 -9.730 2.293 1.00 80.56 87 GLU A C 1
ATOM 703 O O . GLU A 1 87 ? 17.478 -9.985 1.132 1.00 80.56 87 GLU A O 1
ATOM 708 N N . GLU A 1 88 ? 16.766 -8.523 2.678 1.00 79.00 88 GLU A N 1
ATOM 709 C CA . GLU A 1 88 ? 16.537 -7.376 1.792 1.00 79.00 88 GLU A CA 1
ATOM 710 C C . GLU A 1 88 ? 17.770 -6.988 0.961 1.00 79.00 88 GLU A C 1
ATOM 712 O O . GLU A 1 88 ? 17.645 -6.749 -0.236 1.00 79.00 88 GLU A O 1
ATOM 717 N N . GLY A 1 89 ? 18.974 -7.039 1.544 1.00 80.69 89 GLY A N 1
ATOM 718 C CA . GLY A 1 89 ? 20.213 -6.719 0.823 1.00 80.69 89 GLY A CA 1
ATOM 719 C C . GLY A 1 89 ? 20.471 -7.635 -0.378 1.00 80.69 89 GLY A C 1
ATOM 720 O O . GLY A 1 89 ? 20.737 -7.156 -1.477 1.00 80.69 89 GLY A O 1
ATOM 721 N N . ALA A 1 90 ? 20.300 -8.950 -0.203 1.00 85.06 90 ALA A N 1
ATOM 722 C CA . ALA A 1 90 ? 20.483 -9.919 -1.286 1.00 85.06 90 ALA A CA 1
ATOM 723 C C . ALA A 1 90 ? 19.435 -9.749 -2.400 1.00 85.06 90 ALA A C 1
ATOM 725 O O . ALA A 1 90 ? 19.741 -9.939 -3.577 1.00 85.06 90 ALA A O 1
ATOM 726 N N . PHE A 1 91 ? 18.207 -9.368 -2.033 1.00 89.00 91 PHE A N 1
ATOM 727 C CA . PHE A 1 91 ? 17.158 -9.042 -2.996 1.00 89.00 91 PHE A CA 1
ATOM 728 C C . PHE A 1 91 ? 17.532 -7.809 -3.834 1.00 89.00 91 PHE A C 1
ATOM 730 O O . PHE A 1 91 ? 17.473 -7.878 -5.061 1.00 89.00 91 PHE A O 1
ATOM 737 N N . ASN A 1 92 ? 17.994 -6.728 -3.199 1.00 87.12 92 ASN A N 1
ATOM 738 C CA . ASN A 1 92 ? 18.382 -5.499 -3.896 1.00 87.12 92 ASN A CA 1
ATOM 739 C C . ASN A 1 92 ? 19.588 -5.714 -4.830 1.00 87.12 92 ASN A C 1
ATOM 741 O O . ASN A 1 92 ? 19.594 -5.221 -5.958 1.00 87.12 92 ASN A O 1
ATOM 745 N N . GLU A 1 93 ? 20.586 -6.498 -4.411 1.00 87.00 93 GLU A N 1
ATOM 746 C CA . GLU A 1 93 ? 21.719 -6.869 -5.271 1.00 87.00 93 GLU A CA 1
ATOM 747 C C . GLU A 1 93 ? 21.286 -7.689 -6.495 1.00 87.00 93 GLU A C 1
ATOM 749 O O . GLU A 1 93 ? 21.774 -7.465 -7.605 1.00 87.00 93 GLU A O 1
ATOM 754 N N . ALA A 1 94 ? 20.371 -8.646 -6.310 1.00 89.44 94 ALA A N 1
ATOM 755 C CA . ALA A 1 94 ? 19.829 -9.442 -7.406 1.00 89.44 94 ALA A CA 1
ATOM 756 C C . ALA A 1 94 ? 18.999 -8.583 -8.375 1.00 89.44 94 ALA A C 1
ATOM 758 O O . ALA A 1 94 ? 19.160 -8.714 -9.587 1.00 89.44 94 ALA A O 1
ATOM 759 N N . ALA A 1 95 ? 18.182 -7.662 -7.856 1.00 90.81 95 ALA A N 1
ATOM 760 C CA . ALA A 1 95 ? 17.444 -6.683 -8.654 1.00 90.81 95 ALA A CA 1
ATOM 761 C C . ALA A 1 95 ? 18.394 -5.814 -9.500 1.00 90.81 95 ALA A C 1
ATOM 763 O O . ALA A 1 95 ? 18.172 -5.640 -10.700 1.00 90.81 95 ALA A O 1
ATOM 764 N N . GLY A 1 96 ? 19.513 -5.370 -8.917 1.00 89.06 96 GLY A N 1
ATOM 765 C CA . GLY A 1 96 ? 20.564 -4.628 -9.620 1.00 89.06 96 GLY A CA 1
ATOM 766 C C . GLY A 1 96 ? 21.088 -5.326 -10.877 1.00 89.06 96 GLY A C 1
ATOM 767 O O . GLY A 1 96 ? 21.278 -4.698 -11.918 1.00 89.06 96 GLY A O 1
ATOM 768 N N . LYS A 1 97 ? 21.260 -6.650 -10.818 1.00 89.25 97 LYS A N 1
ATOM 769 C CA . LYS A 1 97 ? 21.788 -7.455 -11.935 1.00 89.25 97 LYS A CA 1
ATOM 770 C C . LYS A 1 97 ? 20.842 -7.546 -13.133 1.00 89.25 97 LYS A C 1
ATOM 772 O O . LYS A 1 97 ? 21.292 -7.894 -14.220 1.00 89.25 97 LYS A O 1
ATOM 777 N N . VAL A 1 98 ? 19.559 -7.238 -12.948 1.00 89.62 98 VAL A N 1
ATOM 778 C CA . VAL A 1 98 ? 18.528 -7.306 -13.997 1.00 89.62 98 VAL A CA 1
ATOM 779 C C . VAL A 1 98 ? 17.918 -5.937 -14.312 1.00 89.62 98 VAL A C 1
ATOM 781 O O . VAL A 1 98 ? 16.802 -5.840 -14.823 1.00 89.62 98 VAL A O 1
ATOM 784 N N . GLY A 1 99 ? 18.671 -4.871 -14.026 1.00 88.56 99 GLY A N 1
ATOM 785 C CA . GLY A 1 99 ? 18.384 -3.517 -14.500 1.00 88.56 99 GLY A CA 1
ATOM 786 C C . GLY A 1 99 ? 17.589 -2.635 -13.541 1.00 88.56 99 GLY A C 1
ATOM 787 O O . GLY A 1 99 ? 17.230 -1.526 -13.926 1.00 88.56 99 GLY A O 1
ATOM 788 N N . TYR A 1 100 ? 17.323 -3.077 -12.308 1.00 91.94 100 TYR A N 1
ATOM 789 C CA . TYR A 1 100 ? 16.775 -2.179 -11.290 1.00 91.94 100 TYR A CA 1
ATOM 790 C C . TYR A 1 100 ? 17.882 -1.311 -10.698 1.00 91.94 100 TYR A C 1
ATOM 792 O O . TYR A 1 100 ? 18.932 -1.800 -10.291 1.00 91.94 100 TYR A O 1
ATOM 800 N N . VAL A 1 101 ? 17.628 -0.017 -10.590 1.00 87.94 101 VAL A N 1
ATOM 801 C CA . VAL A 1 101 ? 18.465 0.905 -9.830 1.00 87.94 101 VAL A CA 1
ATOM 802 C C . VAL A 1 101 ? 17.970 0.902 -8.391 1.00 87.94 101 VAL A C 1
ATOM 804 O O . VAL A 1 101 ? 16.786 1.121 -8.138 1.00 87.94 101 VAL A O 1
ATOM 807 N N . ASN A 1 102 ? 18.875 0.628 -7.457 1.00 83.56 102 ASN A N 1
ATOM 808 C CA . ASN A 1 102 ? 18.574 0.669 -6.034 1.00 83.56 102 ASN A CA 1
ATOM 809 C C . ASN A 1 102 ? 18.432 2.130 -5.569 1.00 83.56 102 ASN A C 1
ATOM 811 O O . ASN A 1 102 ? 19.334 2.933 -5.805 1.00 83.56 102 ASN A O 1
ATOM 815 N N . ALA A 1 103 ? 17.308 2.443 -4.928 1.00 77.31 103 ALA A N 1
ATOM 816 C CA . ALA A 1 103 ? 16.999 3.731 -4.309 1.00 77.31 103 ALA A CA 1
ATOM 817 C C . ALA A 1 103 ? 16.675 3.595 -2.800 1.00 77.31 103 ALA A C 1
ATOM 819 O O . ALA A 1 103 ? 16.273 4.571 -2.165 1.00 77.31 103 ALA A O 1
ATOM 820 N N . ASP A 1 104 ? 16.875 2.404 -2.217 1.00 64.88 104 ASP A N 1
ATOM 821 C CA . ASP A 1 104 ? 16.721 2.109 -0.785 1.00 64.88 104 ASP A CA 1
ATOM 822 C C . ASP A 1 104 ? 17.560 3.088 0.049 1.00 64.88 104 ASP A C 1
ATOM 824 O O . ASP A 1 104 ? 18.775 3.217 -0.146 1.00 64.88 104 ASP A O 1
ATOM 828 N N . LYS A 1 105 ? 16.908 3.791 0.985 1.00 58.91 105 LYS A N 1
ATOM 829 C CA . LYS A 1 105 ? 17.502 4.861 1.813 1.00 58.91 105 LYS A CA 1
ATOM 830 C C . LYS A 1 105 ? 18.158 6.003 1.027 1.00 58.91 105 LYS A C 1
ATOM 832 O O . LYS A 1 105 ? 18.949 6.759 1.606 1.00 58.91 105 LYS A O 1
ATOM 837 N N . ASP A 1 106 ? 17.828 6.186 -0.251 1.00 59.72 106 ASP A N 1
ATOM 838 C CA . ASP A 1 106 ? 18.274 7.359 -0.995 1.00 59.72 106 ASP A CA 1
ATOM 839 C C . ASP A 1 106 ? 17.375 8.565 -0.695 1.00 59.72 106 ASP A C 1
ATOM 841 O O . ASP A 1 106 ? 16.403 8.887 -1.377 1.00 59.72 106 ASP A O 1
ATOM 845 N N . PHE A 1 107 ? 17.750 9.277 0.361 1.00 56.66 107 PHE A N 1
ATOM 846 C CA . PHE A 1 107 ? 17.087 10.504 0.791 1.00 56.66 107 PHE A CA 1
ATOM 847 C C . PHE A 1 107 ? 17.406 11.725 -0.088 1.00 56.66 107 PHE A C 1
ATOM 849 O O . PHE A 1 107 ? 17.014 12.839 0.258 1.00 56.66 107 PHE A O 1
ATOM 856 N N . SER A 1 108 ? 18.171 11.550 -1.171 1.00 52.62 108 SER A N 1
ATOM 857 C CA . SER A 1 108 ? 18.484 12.611 -2.132 1.00 52.62 108 SER A CA 1
ATOM 858 C C . SER A 1 108 ? 17.528 12.644 -3.327 1.00 52.62 108 SER A C 1
ATOM 860 O O . SER A 1 108 ? 17.456 13.666 -4.007 1.00 52.62 108 SER A O 1
ATOM 862 N N . VAL A 1 109 ? 16.742 11.578 -3.535 1.00 53.06 109 VAL A N 1
ATOM 863 C CA . VAL A 1 109 ? 15.740 11.478 -4.613 1.00 53.06 109 VAL A CA 1
ATOM 864 C C . VAL A 1 109 ? 14.611 12.493 -4.427 1.00 53.06 109 VAL A C 1
ATOM 866 O O . VAL A 1 109 ? 14.128 13.082 -5.391 1.00 53.06 109 VAL A O 1
ATOM 869 N N . ILE A 1 110 ? 14.217 12.733 -3.174 1.00 50.50 110 ILE A N 1
ATOM 870 C CA . ILE A 1 110 ? 13.245 13.754 -2.785 1.00 50.50 110 ILE A CA 1
ATOM 871 C C . ILE A 1 110 ? 13.865 14.585 -1.661 1.00 50.50 110 ILE A C 1
ATOM 873 O O . ILE A 1 110 ? 13.841 14.205 -0.493 1.00 50.50 110 ILE A O 1
ATOM 877 N N . VAL A 1 111 ? 14.436 15.737 -2.016 1.00 51.28 111 VAL A N 1
ATOM 878 C CA . VAL A 1 111 ? 14.919 16.717 -1.034 1.00 51.28 111 VAL A CA 1
ATOM 879 C C . VAL A 1 111 ? 13.826 17.747 -0.804 1.00 51.28 111 VAL A C 1
ATOM 881 O O . VAL A 1 111 ? 13.621 18.620 -1.651 1.00 51.28 111 VAL A O 1
ATOM 884 N N . THR A 1 112 ? 13.149 17.657 0.341 1.00 50.56 112 THR A N 1
ATOM 885 C CA . THR A 1 112 ? 12.165 18.657 0.759 1.00 50.56 112 THR A CA 1
ATOM 886 C C . THR A 1 112 ? 12.835 19.882 1.393 1.00 50.56 112 THR A C 1
ATOM 888 O O . THR A 1 112 ? 14.033 19.909 1.693 1.00 50.56 112 THR A O 1
ATOM 891 N N . SER A 1 113 ? 12.081 20.978 1.511 1.00 48.47 113 SER A N 1
ATOM 892 C CA . SER A 1 113 ? 12.537 22.235 2.126 1.00 48.47 113 SER A CA 1
ATOM 893 C C . SER A 1 113 ? 12.712 22.121 3.647 1.00 48.47 113 SER A C 1
ATOM 895 O O . SER A 1 113 ? 13.513 22.854 4.232 1.00 48.47 113 SER A O 1
ATOM 897 N N . ALA A 1 114 ? 12.008 21.178 4.275 1.00 51.31 114 ALA A N 1
ATOM 898 C CA . ALA A 1 114 ? 12.226 20.757 5.649 1.00 51.31 114 ALA A CA 1
ATOM 899 C C . ALA A 1 114 ? 13.317 19.675 5.671 1.00 51.31 114 ALA A C 1
ATOM 901 O O . ALA A 1 114 ? 13.444 18.893 4.743 1.00 51.31 114 ALA A O 1
ATOM 902 N N . SER A 1 115 ? 14.115 19.583 6.727 1.00 49.38 115 SER A N 1
ATOM 903 C CA . SER A 1 115 ? 15.194 18.589 6.873 1.00 49.38 115 SER A CA 1
ATOM 904 C C . SER A 1 115 ? 14.722 17.123 6.991 1.00 49.38 115 SER A C 1
ATOM 906 O O . SER A 1 115 ? 15.469 16.279 7.491 1.00 49.38 115 SER A O 1
ATOM 908 N N . THR A 1 116 ? 13.483 16.816 6.603 1.00 48.38 116 THR A N 1
ATOM 909 C CA . THR A 1 116 ? 12.880 15.491 6.717 1.00 48.38 116 THR A CA 1
ATOM 910 C C . THR A 1 116 ? 13.266 14.661 5.503 1.00 48.38 116 THR A C 1
ATOM 912 O O . THR A 1 116 ? 13.012 14.999 4.354 1.00 48.38 116 THR A O 1
ATOM 915 N N . LYS A 1 117 ? 13.951 13.562 5.784 1.00 54.78 117 LYS A N 1
ATOM 916 C CA . LYS A 1 117 ? 14.417 12.605 4.795 1.00 54.78 117 LYS A CA 1
ATOM 917 C C . LYS A 1 117 ? 13.298 11.598 4.528 1.00 54.78 117 LYS A C 1
ATOM 919 O O . LYS A 1 117 ? 13.006 10.787 5.406 1.00 54.78 117 LYS A O 1
ATOM 924 N N . VAL A 1 118 ? 12.666 11.663 3.358 1.00 60.28 118 VAL A N 1
ATOM 925 C CA . VAL A 1 118 ? 11.617 10.712 2.957 1.00 60.28 118 VAL A CA 1
ATOM 926 C C . VAL A 1 118 ? 12.223 9.637 2.064 1.00 60.28 118 VAL A C 1
ATOM 928 O O . VAL A 1 118 ? 12.872 9.935 1.066 1.00 60.28 118 VAL A O 1
ATOM 931 N N . GLU A 1 119 ? 12.021 8.379 2.440 1.00 67.38 119 GLU A N 1
ATOM 932 C CA . GLU A 1 119 ? 12.297 7.233 1.576 1.00 67.38 119 GLU A CA 1
ATOM 933 C C . GLU A 1 119 ? 11.144 7.104 0.574 1.00 67.38 119 GLU A C 1
ATOM 935 O O . GLU A 1 119 ? 10.018 6.779 0.954 1.00 67.38 119 GLU A O 1
ATOM 940 N N . ALA A 1 120 ? 11.405 7.462 -0.685 1.00 71.94 120 ALA A N 1
ATOM 941 C CA . ALA A 1 120 ? 10.364 7.650 -1.694 1.00 71.94 120 ALA A CA 1
ATOM 942 C C . ALA A 1 120 ? 9.878 6.332 -2.327 1.00 71.94 120 ALA A C 1
ATOM 944 O O . ALA A 1 120 ? 8.677 6.175 -2.584 1.00 71.94 120 ALA A O 1
ATOM 945 N N . TRP A 1 121 ? 10.819 5.422 -2.593 1.00 84.56 121 TRP A N 1
ATOM 946 C CA . TRP A 1 121 ? 10.650 4.085 -3.170 1.00 84.56 121 TRP A CA 1
ATOM 947 C C . TRP A 1 121 ? 11.951 3.282 -3.000 1.00 84.56 121 TRP A C 1
ATOM 949 O O . TRP A 1 121 ? 13.003 3.862 -2.746 1.00 84.56 121 TRP A O 1
ATOM 959 N N . ASP A 1 122 ? 11.892 1.962 -3.177 1.00 87.12 122 ASP A N 1
ATOM 960 C CA . ASP A 1 122 ? 13.036 1.061 -2.983 1.00 87.12 122 ASP A CA 1
ATOM 961 C C . ASP A 1 122 ? 13.838 0.846 -4.275 1.00 87.12 122 ASP A C 1
ATOM 963 O O . ASP A 1 122 ? 15.067 0.788 -4.253 1.00 87.12 122 ASP A O 1
ATOM 967 N N . LEU A 1 123 ? 13.157 0.728 -5.422 1.00 91.56 123 LEU A N 1
ATOM 968 C CA . LEU A 1 123 ? 13.790 0.460 -6.719 1.00 91.56 123 LEU A CA 1
ATOM 969 C C . LEU A 1 123 ? 13.233 1.363 -7.823 1.00 91.56 123 LEU A C 1
ATOM 971 O O . LEU A 1 123 ? 12.096 1.830 -7.757 1.00 91.56 123 LEU A O 1
ATOM 975 N N . LEU A 1 124 ? 14.012 1.534 -8.887 1.00 90.31 124 LEU A N 1
ATOM 976 C CA . LEU A 1 124 ? 13.613 2.218 -10.113 1.00 90.31 124 LEU A CA 1
ATOM 977 C C . LEU A 1 124 ? 14.012 1.388 -11.337 1.00 90.31 124 LEU A C 1
ATOM 979 O O . LEU A 1 124 ? 15.146 0.924 -11.431 1.00 90.31 124 LEU A O 1
ATOM 983 N N . ARG A 1 125 ? 13.109 1.251 -12.310 1.00 91.56 125 ARG A N 1
ATOM 984 C CA . ARG A 1 125 ? 13.408 0.665 -13.626 1.00 91.56 125 ARG A CA 1
ATOM 985 C C . ARG A 1 125 ? 12.462 1.228 -14.680 1.00 91.56 125 ARG A C 1
ATOM 987 O O . ARG A 1 125 ? 11.261 1.261 -14.442 1.00 91.56 125 ARG A O 1
ATOM 994 N N . ASP A 1 126 ? 12.983 1.657 -15.828 1.00 89.50 126 ASP A N 1
ATOM 995 C CA . ASP A 1 126 ? 12.186 2.125 -16.977 1.00 89.50 126 ASP A CA 1
ATOM 996 C C . ASP A 1 126 ? 11.106 3.165 -16.606 1.00 89.50 126 ASP A C 1
ATOM 998 O O . ASP A 1 126 ? 9.922 2.992 -16.903 1.00 89.50 126 ASP A O 1
ATOM 1002 N N . SER A 1 127 ? 11.489 4.231 -15.886 1.00 89.00 127 SER A N 1
ATOM 1003 C CA . SER A 1 127 ? 10.567 5.268 -15.367 1.00 89.00 127 SER A CA 1
ATOM 1004 C C . SER A 1 127 ? 9.447 4.749 -14.449 1.00 89.00 127 SER A C 1
ATOM 1006 O O . SER A 1 127 ? 8.487 5.468 -14.163 1.00 89.00 127 SER A O 1
ATOM 1008 N N . THR A 1 128 ? 9.564 3.510 -13.974 1.00 92.81 128 THR A N 1
ATOM 1009 C CA . THR A 1 128 ? 8.680 2.904 -12.980 1.00 92.81 128 THR A CA 1
ATOM 1010 C C . THR A 1 128 ? 9.400 2.876 -11.644 1.00 92.81 128 THR A C 1
ATOM 1012 O O . THR A 1 128 ? 10.507 2.343 -11.544 1.00 92.81 128 THR A O 1
ATOM 1015 N N . VAL A 1 129 ? 8.774 3.445 -10.620 1.00 92.81 129 VAL A N 1
ATOM 1016 C CA . VAL A 1 129 ? 9.257 3.363 -9.237 1.00 92.81 129 VAL A CA 1
ATOM 1017 C C . VAL A 1 129 ? 8.590 2.185 -8.538 1.00 92.81 129 VAL A C 1
ATOM 1019 O O . VAL A 1 129 ? 7.425 1.894 -8.804 1.00 92.81 129 VAL A O 1
ATOM 1022 N N . TYR A 1 130 ? 9.310 1.494 -7.658 1.00 93.94 130 TYR A N 1
ATOM 1023 C CA . TYR A 1 130 ? 8.820 0.300 -6.973 1.00 93.94 130 TYR A CA 1
ATOM 1024 C C . TYR A 1 130 ? 8.960 0.467 -5.466 1.00 93.94 130 TYR A C 1
ATOM 1026 O O . TYR A 1 130 ? 10.069 0.651 -4.966 1.00 93.94 130 TYR A O 1
ATOM 1034 N N . ALA A 1 131 ? 7.848 0.340 -4.746 1.00 93.19 131 ALA A N 1
ATOM 1035 C CA . ALA A 1 131 ? 7.855 0.200 -3.295 1.00 93.19 131 ALA A CA 1
ATOM 1036 C C . ALA A 1 131 ? 7.667 -1.276 -2.929 1.00 93.19 131 ALA A C 1
ATOM 1038 O O . ALA A 1 131 ? 6.618 -1.872 -3.192 1.00 93.19 131 ALA A O 1
ATOM 1039 N N . VAL A 1 132 ? 8.699 -1.883 -2.356 1.00 91.94 132 VAL A N 1
ATOM 1040 C CA . VAL A 1 132 ? 8.805 -3.313 -2.089 1.00 91.94 132 VAL A CA 1
ATOM 1041 C C . VAL A 1 132 ? 8.552 -3.575 -0.611 1.00 91.94 132 VAL A C 1
ATOM 1043 O O . VAL A 1 132 ? 9.193 -3.015 0.277 1.00 91.94 132 VAL A O 1
ATOM 1046 N N . LYS A 1 133 ? 7.624 -4.487 -0.296 1.00 91.25 133 LYS A N 1
ATOM 1047 C CA . LYS A 1 133 ? 7.405 -4.880 1.099 1.00 91.25 133 LYS A CA 1
ATOM 1048 C C . LYS A 1 133 ? 7.120 -6.350 1.293 1.00 91.25 133 LYS A C 1
ATOM 1050 O O . LYS A 1 133 ? 6.200 -6.924 0.715 1.00 91.25 133 LYS A O 1
ATOM 1055 N N . ARG A 1 134 ? 7.859 -6.934 2.239 1.00 90.69 134 ARG A N 1
ATOM 1056 C CA . ARG A 1 134 ? 7.629 -8.285 2.753 1.00 90.69 134 ARG A CA 1
ATOM 1057 C C . ARG A 1 134 ? 6.885 -8.276 4.083 1.00 90.69 134 ARG A C 1
ATOM 1059 O O . ARG A 1 134 ? 7.350 -7.691 5.072 1.00 90.69 134 ARG A O 1
ATOM 1066 N N . GLY A 1 135 ? 5.782 -9.018 4.153 1.00 88.06 135 GLY A N 1
ATOM 1067 C CA . GLY A 1 135 ? 5.058 -9.215 5.406 1.00 88.06 135 GLY A CA 1
ATOM 1068 C C . GLY A 1 135 ? 3.626 -9.728 5.258 1.00 88.06 135 GLY A C 1
ATOM 1069 O O . GLY A 1 135 ? 3.177 -10.008 4.150 1.00 88.06 135 GLY A O 1
ATOM 1070 N N . PRO A 1 136 ? 2.904 -9.863 6.386 1.00 85.75 136 PRO A N 1
ATOM 1071 C CA . PRO A 1 136 ? 1.456 -10.065 6.369 1.00 85.75 136 PRO A CA 1
ATOM 1072 C C . PRO A 1 136 ? 0.736 -8.824 5.820 1.00 85.75 136 PRO A C 1
ATOM 1074 O O . PRO A 1 136 ? 1.318 -7.737 5.813 1.00 85.75 136 PRO A O 1
ATOM 1077 N N . ALA A 1 137 ? -0.544 -8.970 5.456 1.00 84.06 137 ALA A N 1
ATOM 1078 C CA . ALA A 1 137 ? -1.394 -7.896 4.923 1.00 84.06 137 ALA A CA 1
ATOM 1079 C C . ALA A 1 137 ? -1.298 -6.584 5.731 1.00 84.06 137 ALA A C 1
ATOM 1081 O O . ALA A 1 137 ? -1.070 -5.519 5.167 1.00 84.06 137 ALA A O 1
ATOM 1082 N N . GLN A 1 138 ? -1.344 -6.678 7.065 1.00 76.88 138 GLN A N 1
ATOM 1083 C CA . GLN A 1 138 ? -1.191 -5.527 7.965 1.00 76.88 138 GLN A CA 1
ATOM 1084 C C . GLN A 1 138 ? 0.135 -4.776 7.775 1.00 76.88 138 GLN A C 1
ATOM 1086 O O . GLN A 1 138 ? 0.167 -3.551 7.797 1.00 76.88 138 GLN A O 1
ATOM 1091 N N . LYS A 1 139 ? 1.246 -5.501 7.590 1.00 80.69 139 LYS A N 1
ATOM 1092 C CA . LYS A 1 139 ? 2.576 -4.892 7.448 1.00 80.69 139 LYS A CA 1
ATOM 1093 C C . LYS A 1 139 ? 2.777 -4.305 6.056 1.00 80.69 139 LYS A C 1
ATOM 1095 O O . LYS A 1 139 ? 3.425 -3.272 5.931 1.00 80.69 139 LYS A O 1
ATOM 1100 N N . VAL A 1 140 ? 2.258 -4.966 5.022 1.00 84.31 140 VAL A N 1
ATOM 1101 C CA . VAL A 1 140 ? 2.376 -4.462 3.649 1.00 84.31 140 VAL A CA 1
ATOM 1102 C C . VAL A 1 140 ? 1.435 -3.288 3.384 1.00 84.31 140 VAL A C 1
ATOM 1104 O O . VAL A 1 140 ? 1.786 -2.432 2.588 1.00 84.31 140 VAL A O 1
ATOM 1107 N N . GLY A 1 141 ? 0.317 -3.166 4.112 1.00 83.25 141 GLY A N 1
ATOM 1108 C CA . GLY A 1 141 ? -0.560 -1.992 4.035 1.00 83.25 141 GLY A CA 1
ATOM 1109 C C . GLY A 1 141 ? 0.161 -0.677 4.338 1.00 83.25 141 GLY A C 1
ATOM 1110 O O . GLY A 1 141 ? -0.135 0.333 3.711 1.00 83.25 141 GLY A O 1
ATOM 1111 N N . TYR A 1 142 ? 1.179 -0.704 5.203 1.00 81.25 142 TYR A N 1
ATOM 1112 C CA . TYR A 1 142 ? 2.011 0.469 5.481 1.00 81.25 142 TYR A CA 1
ATOM 1113 C C . TYR A 1 142 ? 2.755 0.991 4.243 1.00 81.25 142 TYR A C 1
ATOM 1115 O O . TYR A 1 142 ? 3.001 2.188 4.136 1.00 81.25 142 TYR A O 1
ATOM 1123 N N . VAL A 1 143 ? 3.081 0.123 3.278 1.00 87.25 143 VAL A N 1
ATOM 1124 C CA . VAL A 1 143 ? 3.744 0.565 2.043 1.00 87.25 143 VAL A CA 1
ATOM 1125 C C . VAL A 1 143 ? 2.821 1.445 1.196 1.00 87.25 143 VAL A C 1
ATOM 1127 O O . VAL A 1 143 ? 3.298 2.344 0.516 1.00 87.25 143 VAL A O 1
ATOM 1130 N N . CYS A 1 144 ? 1.500 1.238 1.275 1.00 91.06 144 CYS A N 1
ATOM 1131 C CA . CYS A 1 144 ? 0.526 2.095 0.599 1.00 91.06 144 CYS A CA 1
ATOM 1132 C C . CYS A 1 144 ? 0.530 3.498 1.224 1.00 91.06 144 CYS A C 1
ATOM 1134 O O . CYS A 1 144 ? 0.454 4.494 0.512 1.00 91.06 144 CYS A O 1
ATOM 1136 N N . ASP A 1 145 ? 0.663 3.580 2.553 1.00 84.69 145 ASP A N 1
ATOM 1137 C CA . ASP A 1 145 ? 0.746 4.854 3.274 1.00 84.69 145 ASP A CA 1
ATOM 1138 C C . ASP A 1 145 ? 2.035 5.613 2.901 1.00 84.69 145 ASP A C 1
ATOM 1140 O O . ASP A 1 145 ? 1.984 6.807 2.606 1.00 84.69 145 ASP A O 1
ATOM 1144 N N . GLN A 1 146 ? 3.177 4.913 2.836 1.00 83.88 146 GLN A N 1
ATOM 1145 C CA . GLN A 1 146 ? 4.454 5.484 2.381 1.00 83.88 146 GLN A CA 1
ATOM 1146 C C . GLN A 1 146 ? 4.380 5.954 0.923 1.00 83.88 146 GLN A C 1
ATOM 1148 O O . GLN A 1 146 ? 4.774 7.076 0.617 1.00 83.88 146 GLN A O 1
ATOM 1153 N N . ALA A 1 147 ? 3.809 5.138 0.034 1.00 90.25 147 ALA A N 1
ATOM 1154 C CA . ALA A 1 147 ? 3.646 5.496 -1.368 1.00 90.25 147 ALA A CA 1
ATOM 1155 C C . ALA A 1 147 ? 2.747 6.729 -1.545 1.00 90.25 147 ALA A C 1
ATOM 1157 O O . ALA A 1 147 ? 3.051 7.607 -2.349 1.00 90.25 147 ALA A O 1
ATOM 1158 N N . ASN A 1 148 ? 1.677 6.847 -0.753 1.00 89.12 148 ASN A N 1
ATOM 1159 C CA . ASN A 1 148 ? 0.820 8.032 -0.758 1.00 89.12 148 ASN A CA 1
ATOM 1160 C C . ASN A 1 148 ? 1.558 9.296 -0.301 1.00 89.12 148 ASN A C 1
ATOM 1162 O O . ASN A 1 148 ? 1.342 10.353 -0.890 1.00 89.12 148 ASN A O 1
ATOM 1166 N N . LEU A 1 149 ? 2.448 9.204 0.693 1.00 82.38 149 LEU A N 1
ATOM 1167 C CA . LEU A 1 149 ? 3.300 10.333 1.080 1.00 82.38 149 LEU A CA 1
ATOM 1168 C C . LEU A 1 149 ? 4.184 10.780 -0.094 1.00 82.38 149 LEU A C 1
ATOM 1170 O O . LEU A 1 149 ? 4.249 11.970 -0.391 1.00 82.38 149 LEU A O 1
ATOM 1174 N N . THR A 1 150 ? 4.795 9.835 -0.812 1.00 83.50 150 THR A N 1
ATOM 1175 C CA . THR A 1 150 ? 5.590 10.129 -2.013 1.00 83.50 150 THR A CA 1
ATOM 1176 C C . THR A 1 150 ? 4.765 10.836 -3.092 1.00 83.50 150 THR A C 1
ATOM 1178 O O . THR A 1 150 ? 5.205 11.847 -3.637 1.00 83.50 150 THR A O 1
ATOM 1181 N N . LEU A 1 151 ? 3.548 10.358 -3.376 1.00 86.69 151 LEU A N 1
ATOM 1182 C CA . LEU A 1 151 ? 2.643 10.984 -4.352 1.00 86.69 151 LEU A CA 1
ATOM 1183 C C . LEU A 1 151 ? 2.239 12.408 -3.943 1.00 86.69 151 LEU A C 1
ATOM 1185 O O . LEU A 1 151 ? 2.167 13.295 -4.790 1.00 86.69 151 LEU A O 1
ATOM 1189 N N . GLU A 1 152 ? 2.009 12.651 -2.653 1.00 81.25 152 GLU A N 1
ATOM 1190 C CA . GLU A 1 152 ? 1.716 13.989 -2.130 1.00 81.25 152 GLU A CA 1
ATOM 1191 C C . GLU A 1 152 ? 2.895 14.952 -2.325 1.00 81.25 152 GLU A C 1
ATOM 1193 O O . GLU A 1 152 ? 2.692 16.109 -2.701 1.00 81.25 152 GLU A O 1
ATOM 1198 N N . ILE A 1 153 ? 4.129 14.481 -2.132 1.00 76.62 153 ILE A N 1
ATOM 1199 C CA . ILE A 1 153 ? 5.326 15.294 -2.373 1.00 76.62 153 ILE A CA 1
ATOM 1200 C C . ILE A 1 153 ? 5.484 15.607 -3.867 1.00 76.62 153 ILE A C 1
ATOM 1202 O O . ILE A 1 153 ? 5.742 16.761 -4.215 1.00 76.62 153 ILE A O 1
ATOM 1206 N N . ILE A 1 154 ? 5.253 14.619 -4.743 1.00 78.62 154 ILE A N 1
ATOM 1207 C CA . ILE A 1 154 ? 5.249 14.800 -6.204 1.00 78.62 154 ILE A CA 1
ATOM 1208 C C . ILE A 1 154 ? 4.196 15.834 -6.6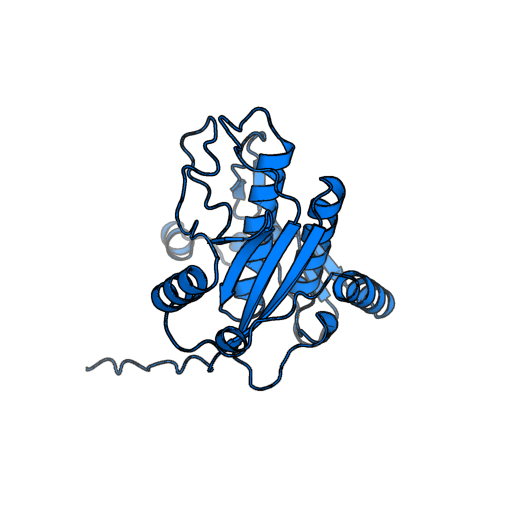16 1.00 78.62 154 ILE A C 1
ATOM 1210 O O . ILE A 1 154 ? 4.508 16.788 -7.325 1.00 78.62 154 ILE A O 1
ATOM 1214 N N . ARG A 1 155 ? 2.957 15.704 -6.124 1.00 79.62 155 ARG A N 1
ATOM 1215 C CA . ARG A 1 155 ? 1.867 16.646 -6.419 1.00 79.62 155 ARG A CA 1
ATOM 1216 C C . ARG A 1 155 ? 2.224 18.077 -6.035 1.00 79.62 155 ARG A C 1
ATOM 1218 O O . ARG A 1 155 ? 1.897 19.019 -6.754 1.00 79.62 155 ARG A O 1
ATOM 1225 N N . ASN A 1 156 ? 2.856 18.241 -4.876 1.00 73.81 156 ASN A N 1
ATOM 1226 C CA . ASN A 1 156 ? 3.057 19.549 -4.280 1.00 73.81 156 ASN A CA 1
ATOM 1227 C C . ASN A 1 156 ? 4.193 20.360 -4.909 1.00 73.81 156 ASN A C 1
ATOM 1229 O O . ASN A 1 156 ? 4.298 21.500 -4.480 1.00 73.81 156 ASN A O 1
ATOM 1233 N N . ASN A 1 157 ? 4.970 19.827 -5.878 1.00 62.97 157 ASN A N 1
ATOM 1234 C CA . ASN A 1 157 ? 6.002 20.430 -6.766 1.00 62.97 157 ASN A CA 1
ATOM 1235 C C . ASN A 1 157 ? 6.934 21.536 -6.194 1.00 62.97 157 ASN A C 1
ATOM 1237 O O . ASN A 1 157 ? 8.145 21.474 -6.361 1.00 62.97 157 ASN A O 1
ATOM 1241 N N . ALA A 1 158 ? 6.411 22.530 -5.482 1.00 49.72 158 ALA A N 1
ATOM 1242 C CA . ALA A 1 158 ? 7.072 23.609 -4.752 1.00 49.72 158 ALA A CA 1
ATOM 1243 C C . ALA A 1 158 ? 8.076 23.175 -3.664 1.00 49.72 158 ALA A C 1
ATOM 1245 O O . ALA A 1 158 ? 8.908 23.986 -3.264 1.00 49.72 158 ALA A O 1
ATOM 1246 N N . ASN A 1 159 ? 8.022 21.929 -3.176 1.00 49.75 159 ASN A N 1
ATOM 1247 C CA . ASN A 1 159 ? 8.997 21.406 -2.208 1.00 49.75 159 ASN A CA 1
ATOM 1248 C C . ASN A 1 159 ? 10.096 20.544 -2.844 1.00 49.75 159 ASN A C 1
ATOM 1250 O O . ASN A 1 159 ? 11.014 20.150 -2.131 1.00 49.75 159 ASN A O 1
ATOM 1254 N N . LEU A 1 160 ? 10.031 20.257 -4.148 1.00 55.03 160 LEU A N 1
ATOM 1255 C CA . LEU A 1 160 ? 11.033 19.452 -4.842 1.00 55.03 160 LEU A CA 1
ATOM 1256 C C . LEU A 1 160 ? 12.162 20.352 -5.349 1.00 55.03 160 LEU A C 1
ATOM 1258 O O . LEU A 1 160 ? 11.965 21.169 -6.244 1.00 55.03 160 LEU A O 1
ATOM 1262 N N . LYS A 1 161 ? 13.375 20.191 -4.804 1.00 50.56 161 LYS A N 1
ATOM 1263 C CA . LYS A 1 161 ? 14.560 20.884 -5.348 1.00 50.56 161 LYS A CA 1
ATOM 1264 C C . LYS A 1 161 ? 14.999 20.332 -6.709 1.00 50.56 161 LYS A C 1
ATOM 1266 O O . LYS A 1 161 ? 15.611 21.064 -7.482 1.00 50.56 161 LYS A O 1
ATOM 1271 N N . LYS A 1 162 ? 14.715 19.056 -6.984 1.00 50.59 162 LYS A N 1
ATOM 1272 C CA . LYS A 1 162 ? 14.991 18.374 -8.253 1.00 50.59 162 LYS A CA 1
ATOM 1273 C C . LYS A 1 162 ? 14.239 17.042 -8.276 1.00 50.59 162 LYS A C 1
ATOM 1275 O O . LYS A 1 162 ? 14.401 16.259 -7.349 1.00 50.59 162 LYS A O 1
ATOM 1280 N N . LEU A 1 163 ? 13.449 16.784 -9.313 1.00 55.56 163 LEU A N 1
ATOM 1281 C CA . LEU A 1 163 ? 13.030 15.433 -9.690 1.00 55.56 163 LEU A CA 1
ATOM 1282 C C . LEU A 1 163 ? 13.557 15.231 -11.111 1.00 55.56 163 LEU A C 1
ATOM 1284 O O . LEU A 1 163 ? 12.949 15.688 -12.073 1.00 55.56 163 LEU A O 1
ATOM 1288 N N . ASP A 1 164 ? 14.747 14.643 -11.233 1.00 51.09 164 ASP A N 1
ATOM 1289 C CA . ASP A 1 164 ? 15.452 14.512 -12.520 1.00 51.09 164 ASP A CA 1
ATOM 1290 C C . ASP A 1 164 ? 14.809 13.478 -13.466 1.00 51.09 164 ASP A C 1
ATOM 1292 O O . ASP A 1 164 ? 15.230 13.349 -14.615 1.00 51.09 164 ASP A O 1
ATOM 1296 N N . GLN A 1 165 ? 13.793 12.738 -13.009 1.00 61.75 165 GLN A N 1
ATOM 1297 C CA . GLN A 1 165 ? 13.152 11.663 -13.763 1.00 61.75 165 GLN A CA 1
ATOM 1298 C C . GLN A 1 165 ? 11.634 11.799 -13.807 1.00 61.75 165 GLN A C 1
ATOM 1300 O O . GLN A 1 165 ? 10.963 11.941 -12.787 1.00 61.75 165 GLN A O 1
ATOM 1305 N N . GLU A 1 166 ? 11.094 11.677 -15.018 1.00 75.31 166 GLU A N 1
ATOM 1306 C CA . GLU A 1 166 ? 9.665 11.514 -15.253 1.00 75.31 166 GLU A CA 1
ATOM 1307 C C . GLU A 1 166 ? 9.225 10.132 -14.741 1.00 75.31 166 GLU A C 1
ATOM 1309 O O . GLU A 1 166 ? 9.588 9.096 -15.312 1.00 75.31 166 GLU A O 1
ATOM 1314 N N . VAL A 1 167 ? 8.466 10.120 -13.642 1.00 85.81 167 VAL A N 1
ATOM 1315 C CA . VAL A 1 167 ? 7.840 8.912 -13.089 1.00 85.81 167 VAL A CA 1
ATOM 1316 C C . VAL A 1 167 ? 6.564 8.632 -13.875 1.00 85.81 167 VAL A C 1
ATOM 1318 O O . VAL A 1 167 ? 5.586 9.364 -13.755 1.00 85.81 167 VAL A O 1
ATOM 1321 N N . LYS A 1 168 ? 6.570 7.569 -14.682 1.00 92.19 168 LYS A N 1
ATOM 1322 C CA . LYS A 1 168 ? 5.427 7.176 -15.526 1.00 92.19 168 LYS A CA 1
ATOM 1323 C C . LYS A 1 168 ? 4.510 6.174 -14.841 1.00 92.19 168 LYS A C 1
ATOM 1325 O O . LYS A 1 168 ? 3.310 6.154 -15.098 1.00 92.19 168 LYS A O 1
ATOM 1330 N N . ALA A 1 169 ? 5.075 5.348 -13.968 1.00 95.31 169 ALA A N 1
ATOM 1331 C CA . ALA A 1 169 ? 4.342 4.330 -13.237 1.00 95.31 169 ALA A CA 1
ATOM 1332 C C . ALA A 1 169 ? 4.861 4.201 -11.804 1.00 95.31 169 ALA A C 1
ATOM 1334 O O . ALA A 1 169 ? 6.044 4.418 -11.530 1.00 95.31 169 ALA A O 1
ATOM 1335 N N . TYR A 1 170 ? 3.969 3.811 -10.898 1.00 95.50 170 TYR A N 1
ATOM 1336 C CA . TYR A 1 170 ? 4.297 3.471 -9.519 1.00 95.50 170 TYR A CA 1
ATOM 1337 C C . TYR A 1 170 ? 3.825 2.041 -9.282 1.00 95.50 170 TYR A C 1
ATOM 1339 O O . TYR A 1 170 ? 2.639 1.742 -9.407 1.00 95.50 170 TYR A O 1
ATOM 1347 N N . CYS A 1 171 ? 4.751 1.151 -8.942 1.00 96.94 171 CYS A N 1
ATOM 1348 C CA . CYS A 1 171 ? 4.472 -0.238 -8.633 1.00 96.94 171 CYS A CA 1
ATOM 1349 C C . CYS A 1 171 ? 4.538 -0.497 -7.122 1.00 96.94 171 CYS A C 1
ATOM 1351 O O . CYS A 1 171 ? 5.569 -0.248 -6.497 1.00 96.94 171 CYS A O 1
ATOM 1353 N N . LEU A 1 172 ? 3.484 -1.070 -6.530 1.00 96.19 172 LEU A N 1
ATOM 1354 C CA . LEU A 1 172 ? 3.614 -1.711 -5.213 1.00 96.19 172 LEU A CA 1
ATOM 1355 C C . LEU A 1 172 ? 3.977 -3.178 -5.413 1.00 96.19 172 LEU A C 1
ATOM 1357 O O . LEU A 1 172 ? 3.258 -3.932 -6.072 1.00 96.19 172 LEU A O 1
ATOM 1361 N N . TRP A 1 173 ? 5.101 -3.589 -4.835 1.00 95.38 173 TRP A N 1
ATOM 1362 C CA . TRP A 1 173 ? 5.594 -4.952 -4.918 1.00 95.38 173 TRP A CA 1
ATOM 1363 C C . TRP A 1 173 ? 5.443 -5.661 -3.574 1.00 95.38 173 TRP A C 1
ATOM 1365 O O . TRP A 1 173 ? 6.217 -5.474 -2.631 1.00 95.38 173 TRP A O 1
ATOM 1375 N N . PHE A 1 174 ? 4.438 -6.526 -3.490 1.00 94.25 174 PHE A N 1
ATOM 1376 C CA . PHE A 1 174 ? 4.122 -7.263 -2.278 1.00 94.25 174 PHE A CA 1
ATOM 1377 C C . PHE A 1 174 ? 4.759 -8.652 -2.255 1.00 94.25 174 PHE A C 1
ATOM 1379 O O . PHE A 1 174 ? 4.583 -9.462 -3.167 1.00 94.25 174 PHE A O 1
ATOM 1386 N N . ILE A 1 175 ? 5.451 -8.957 -1.158 1.00 92.94 175 ILE A N 1
ATOM 1387 C CA . ILE A 1 175 ? 6.077 -10.256 -0.917 1.00 92.94 175 ILE A CA 1
ATOM 1388 C C . ILE A 1 175 ? 5.361 -10.944 0.250 1.00 92.94 175 ILE A C 1
ATOM 1390 O O . ILE A 1 175 ? 5.546 -10.586 1.420 1.00 92.94 175 ILE A O 1
ATOM 1394 N N . PHE A 1 176 ? 4.561 -11.965 -0.058 1.00 92.00 176 PHE A N 1
ATOM 1395 C CA . PHE A 1 176 ? 3.763 -12.693 0.932 1.00 92.00 176 PHE A CA 1
ATOM 1396 C C . PHE A 1 176 ? 4.369 -14.045 1.301 1.00 92.00 176 PHE A C 1
ATOM 1398 O O . PHE A 1 176 ? 4.975 -14.733 0.480 1.00 92.00 176 PHE A O 1
ATOM 1405 N N . ALA A 1 177 ? 4.166 -14.459 2.550 1.00 90.88 177 ALA A N 1
ATOM 1406 C CA . ALA A 1 177 ? 4.488 -15.809 2.993 1.00 90.88 177 ALA A CA 1
ATOM 1407 C C . ALA A 1 177 ? 3.386 -16.784 2.555 1.00 90.88 177 ALA A C 1
ATOM 1409 O O . ALA A 1 177 ? 2.390 -16.938 3.259 1.00 90.88 177 ALA A O 1
ATOM 1410 N N . ARG A 1 178 ? 3.537 -17.401 1.378 1.00 88.56 178 ARG A N 1
ATOM 1411 C CA . ARG A 1 178 ? 2.541 -18.317 0.796 1.00 88.56 178 ARG A CA 1
ATOM 1412 C C . ARG A 1 178 ? 3.151 -19.244 -0.253 1.00 88.56 178 ARG A C 1
ATOM 1414 O O . ARG A 1 178 ? 4.186 -18.933 -0.836 1.00 88.56 178 ARG A O 1
ATOM 1421 N N . THR A 1 179 ? 2.485 -20.367 -0.509 1.00 79.94 179 THR A N 1
ATOM 1422 C CA . THR A 1 179 ? 2.908 -21.374 -1.497 1.00 79.94 179 THR A CA 1
ATOM 1423 C C . THR A 1 179 ? 2.316 -21.114 -2.882 1.00 79.94 179 THR A C 1
ATOM 1425 O O . THR A 1 179 ? 3.014 -21.256 -3.886 1.00 79.94 179 THR A O 1
ATOM 1428 N N . THR A 1 180 ? 1.059 -20.676 -2.959 1.00 86.31 180 THR A N 1
ATOM 1429 C CA . THR A 1 180 ? 0.360 -20.408 -4.225 1.00 86.31 180 THR A CA 1
ATOM 1430 C C . THR A 1 180 ? 0.588 -18.975 -4.711 1.00 86.31 180 THR A C 1
ATOM 1432 O O . THR A 1 180 ? 0.712 -18.068 -3.879 1.00 86.31 180 THR A O 1
ATOM 1435 N N . PRO A 1 181 ? 0.678 -18.740 -6.033 1.00 86.56 181 PRO A N 1
ATOM 1436 C CA . PRO A 1 181 ? 0.725 -17.389 -6.590 1.00 86.56 181 PRO A CA 1
ATOM 1437 C C . PRO A 1 181 ? -0.584 -16.635 -6.317 1.00 86.56 181 PRO A C 1
ATOM 1439 O O . PRO A 1 181 ? -1.610 -17.249 -6.033 1.00 86.56 181 PRO A O 1
ATOM 1442 N N . ILE A 1 182 ? -0.514 -15.305 -6.379 1.00 87.38 182 ILE A N 1
ATOM 1443 C CA . ILE A 1 182 ? -1.679 -14.415 -6.352 1.00 87.38 182 ILE A CA 1
ATOM 1444 C C . ILE A 1 182 ? -1.961 -14.030 -7.790 1.00 87.38 182 ILE A C 1
ATOM 1446 O O . ILE A 1 182 ? -1.055 -13.530 -8.459 1.00 87.38 182 ILE A O 1
ATOM 1450 N N . SER A 1 183 ? -3.184 -14.272 -8.254 1.00 85.31 183 SER A N 1
ATOM 1451 C CA . SER A 1 183 ? -3.594 -13.867 -9.603 1.00 85.31 183 SER A CA 1
ATOM 1452 C C . SER A 1 183 ? -4.479 -12.626 -9.606 1.00 85.31 183 SER A C 1
ATOM 1454 O O . SER A 1 183 ? -4.552 -11.933 -10.616 1.00 85.31 183 SER A O 1
ATOM 1456 N N . LYS A 1 184 ? -5.113 -12.326 -8.467 1.00 89.19 184 LYS A N 1
ATOM 1457 C CA . LYS A 1 184 ? -5.996 -11.176 -8.262 1.00 89.19 184 LYS A CA 1
ATOM 1458 C C . LYS A 1 184 ? -5.836 -10.610 -6.860 1.00 89.19 184 LYS A C 1
ATOM 1460 O O . LYS A 1 184 ? -5.534 -11.338 -5.918 1.00 89.19 184 LYS A O 1
ATOM 1465 N N . ILE A 1 185 ? -6.073 -9.315 -6.694 1.00 90.06 185 ILE A N 1
ATOM 1466 C CA . ILE A 1 185 ? -5.934 -8.656 -5.387 1.00 90.06 185 ILE A CA 1
ATOM 1467 C C . ILE A 1 185 ? -7.120 -9.002 -4.488 1.00 90.06 185 ILE A C 1
ATOM 1469 O O . ILE A 1 185 ? -6.964 -9.100 -3.268 1.00 90.06 185 ILE A O 1
ATOM 1473 N N . SER A 1 186 ? -8.287 -9.260 -5.081 1.00 91.38 186 SER A N 1
ATOM 1474 C CA . SER A 1 186 ? -9.479 -9.757 -4.390 1.00 91.38 186 SER A CA 1
ATOM 1475 C C . SER A 1 186 ? -9.227 -11.044 -3.586 1.00 91.38 186 SER A C 1
ATOM 1477 O O . SER A 1 186 ? -9.820 -11.207 -2.519 1.00 91.38 186 SER A O 1
ATOM 1479 N N . GLU A 1 187 ? -8.276 -11.892 -4.002 1.00 89.94 187 GLU A N 1
ATOM 1480 C CA . GLU A 1 187 ? -7.859 -13.114 -3.287 1.00 89.94 187 GLU A CA 1
ATOM 1481 C C . GLU A 1 187 ? -7.173 -12.844 -1.939 1.00 89.94 187 GLU A C 1
ATOM 1483 O O . GLU A 1 187 ? -6.980 -13.762 -1.139 1.00 89.94 187 GLU A O 1
ATOM 1488 N N . ILE A 1 188 ? -6.731 -11.609 -1.687 1.00 88.75 188 ILE A N 1
ATOM 1489 C CA . ILE A 1 188 ? -6.078 -11.258 -0.430 1.00 88.75 188 ILE A CA 1
ATOM 1490 C C . ILE A 1 188 ? -7.148 -11.044 0.637 1.00 88.75 188 ILE A C 1
ATOM 1492 O O . ILE A 1 188 ? -7.971 -10.140 0.534 1.00 88.75 188 ILE A O 1
ATOM 1496 N N . ASP A 1 189 ? -7.114 -11.832 1.705 1.00 87.81 189 ASP A N 1
ATOM 1497 C CA . ASP A 1 189 ? -8.078 -11.724 2.802 1.00 87.81 189 ASP A CA 1
ATOM 1498 C C . ASP A 1 189 ? -7.763 -10.539 3.737 1.00 87.81 189 ASP A C 1
ATOM 1500 O O . ASP A 1 189 ? -7.252 -10.680 4.848 1.00 87.81 189 ASP A O 1
ATOM 1504 N N . SER A 1 190 ? -7.936 -9.320 3.221 1.00 90.12 190 SER A N 1
ATOM 1505 C CA . SER A 1 190 ? -7.781 -8.080 3.979 1.00 90.12 190 SER A CA 1
ATOM 1506 C C . SER A 1 190 ? -8.493 -6.917 3.291 1.00 90.12 190 SER A C 1
ATOM 1508 O O . SER A 1 190 ? -7.974 -6.319 2.347 1.00 90.12 190 SER A O 1
ATOM 1510 N N . ILE A 1 191 ? -9.675 -6.558 3.798 1.00 91.19 191 ILE A N 1
ATOM 1511 C CA . ILE A 1 191 ? -10.446 -5.405 3.307 1.00 91.19 191 ILE A CA 1
ATOM 1512 C C . ILE A 1 191 ? -9.685 -4.081 3.472 1.00 91.19 191 ILE A C 1
ATOM 1514 O O . ILE A 1 191 ? -9.645 -3.287 2.537 1.00 91.19 191 ILE A O 1
ATOM 1518 N N . ILE A 1 192 ? -8.993 -3.886 4.604 1.00 90.75 192 ILE A N 1
ATOM 1519 C CA . ILE A 1 192 ? -8.177 -2.685 4.856 1.00 90.75 192 ILE A CA 1
ATOM 1520 C C . ILE A 1 192 ? -7.079 -2.549 3.799 1.00 90.75 192 ILE A C 1
ATOM 1522 O O . ILE A 1 192 ? -6.857 -1.465 3.266 1.00 90.75 192 ILE A O 1
ATOM 1526 N N . LEU A 1 193 ? -6.379 -3.641 3.473 1.00 92.56 193 LEU A N 1
ATOM 1527 C CA . LEU A 1 193 ? -5.327 -3.586 2.462 1.00 92.56 193 LEU A CA 1
ATOM 1528 C C . LEU A 1 193 ? -5.903 -3.240 1.085 1.00 92.56 193 LEU A C 1
ATOM 1530 O O . LEU A 1 193 ? -5.335 -2.402 0.391 1.00 92.56 193 LEU A O 1
ATOM 1534 N N . LYS A 1 194 ? -7.039 -3.838 0.708 1.00 94.50 194 LYS A N 1
ATOM 1535 C CA . LYS A 1 194 ? -7.727 -3.532 -0.555 1.00 94.50 194 LYS A CA 1
ATOM 1536 C C . LYS A 1 194 ? -8.122 -2.058 -0.640 1.00 94.50 194 LYS A C 1
ATOM 1538 O O . LYS A 1 194 ? -7.861 -1.432 -1.658 1.00 94.50 194 LYS A O 1
ATOM 1543 N N . GLN A 1 195 ? -8.669 -1.489 0.436 1.00 93.56 195 GLN A N 1
ATOM 1544 C CA . GLN A 1 195 ? -8.999 -0.060 0.516 1.00 93.56 195 GLN A CA 1
ATOM 1545 C C . GLN A 1 195 ? -7.765 0.824 0.338 1.00 93.56 195 GLN A C 1
ATOM 1547 O O . GLN A 1 195 ? -7.792 1.758 -0.456 1.00 93.56 195 GLN A O 1
ATOM 1552 N N . LYS A 1 196 ? -6.663 0.502 1.025 1.00 93.81 196 LYS A N 1
ATOM 1553 C CA . LYS A 1 196 ? -5.405 1.251 0.898 1.00 93.81 196 LYS A CA 1
ATOM 1554 C C . LYS A 1 196 ? -4.828 1.183 -0.519 1.00 93.81 196 LYS A C 1
ATOM 1556 O O . LYS A 1 196 ? -4.336 2.193 -1.014 1.00 93.81 196 LYS A O 1
ATOM 1561 N N . ILE A 1 197 ? -4.905 0.019 -1.170 1.00 96.25 197 ILE A N 1
ATOM 1562 C CA . ILE A 1 197 ? -4.487 -0.163 -2.568 1.00 96.25 197 ILE A CA 1
ATOM 1563 C C . ILE A 1 197 ? -5.379 0.656 -3.508 1.00 96.25 197 ILE A C 1
ATOM 1565 O O . ILE A 1 197 ? -4.854 1.352 -4.373 1.00 96.25 197 ILE A O 1
ATOM 1569 N N . ASP A 1 198 ? -6.703 0.614 -3.334 1.00 96.50 198 ASP A N 1
ATOM 1570 C CA . ASP A 1 198 ? -7.649 1.400 -4.137 1.00 96.50 198 ASP A CA 1
ATOM 1571 C C . ASP A 1 198 ? -7.395 2.912 -4.005 1.00 96.50 198 ASP A C 1
ATOM 1573 O O . ASP A 1 198 ? -7.250 3.625 -5.001 1.00 96.50 198 ASP A O 1
ATOM 1577 N N . ASP A 1 199 ? -7.256 3.388 -2.766 1.00 95.25 199 ASP A N 1
ATOM 1578 C CA . ASP A 1 199 ? -6.960 4.782 -2.437 1.00 95.25 199 ASP A CA 1
ATOM 1579 C C . ASP A 1 199 ? -5.629 5.264 -3.024 1.00 95.25 199 ASP A C 1
ATOM 1581 O O . ASP A 1 199 ? -5.527 6.418 -3.457 1.00 95.25 199 ASP A O 1
ATOM 1585 N N . TRP A 1 200 ? -4.607 4.408 -3.018 1.00 96.62 200 TRP A N 1
ATOM 1586 C CA . TRP A 1 200 ? -3.313 4.685 -3.637 1.00 96.62 200 TRP A CA 1
ATOM 1587 C C . TRP A 1 200 ? -3.418 4.720 -5.165 1.00 96.62 200 TRP A C 1
ATOM 1589 O O . TRP A 1 200 ? -2.981 5.683 -5.797 1.00 96.62 200 TRP A O 1
ATOM 1599 N N . ALA A 1 201 ? -4.071 3.725 -5.769 1.00 97.62 201 ALA A N 1
ATOM 1600 C CA . ALA A 1 201 ? -4.210 3.637 -7.218 1.00 97.62 201 ALA A CA 1
ATOM 1601 C C . ALA A 1 201 ? -4.988 4.829 -7.793 1.00 97.62 201 ALA A C 1
ATOM 1603 O O . ALA A 1 201 ? -4.651 5.337 -8.863 1.00 97.62 201 ALA A O 1
ATOM 1604 N N . ARG A 1 202 ? -6.007 5.316 -7.073 1.00 96.50 202 ARG A N 1
ATOM 1605 C CA . ARG A 1 202 ? -6.735 6.542 -7.425 1.00 96.50 202 ARG A CA 1
ATOM 1606 C C . ARG A 1 202 ? -5.811 7.760 -7.467 1.00 96.50 202 ARG A C 1
ATOM 1608 O O . ARG A 1 202 ? -5.807 8.469 -8.469 1.00 96.50 202 ARG A O 1
ATOM 1615 N N . ARG A 1 203 ? -4.977 7.949 -6.439 1.00 94.38 203 ARG A N 1
ATOM 1616 C CA . ARG A 1 203 ? -4.010 9.058 -6.361 1.00 94.38 203 ARG A CA 1
ATOM 1617 C C . ARG A 1 203 ? -2.945 8.997 -7.453 1.00 94.38 203 ARG A C 1
ATOM 1619 O O . ARG A 1 203 ? -2.588 10.035 -7.996 1.00 94.38 203 ARG A O 1
ATOM 1626 N N . CYS A 1 204 ? -2.467 7.804 -7.816 1.00 94.94 204 CYS A N 1
ATOM 1627 C CA . CYS A 1 204 ? -1.586 7.645 -8.976 1.00 94.94 204 CYS A CA 1
ATOM 1628 C C . C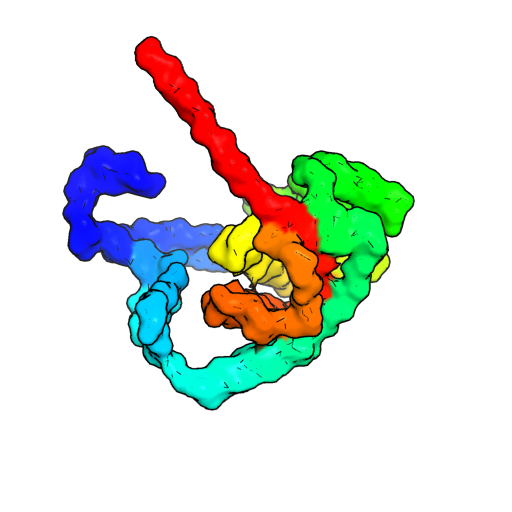YS A 1 204 ? -2.250 8.191 -10.248 1.00 94.94 204 CYS A C 1
ATOM 1630 O O . CYS A 1 204 ? -1.680 9.050 -10.920 1.00 94.94 204 CYS A O 1
ATOM 1632 N N . ARG A 1 205 ? -3.487 7.756 -10.531 1.00 94.81 205 ARG A N 1
ATOM 1633 C CA . ARG A 1 205 ? -4.234 8.172 -11.730 1.00 94.81 205 ARG A CA 1
ATOM 1634 C C . ARG A 1 205 ? -4.505 9.677 -11.760 1.00 94.81 205 ARG A C 1
ATOM 1636 O O . ARG A 1 205 ? -4.389 10.282 -12.820 1.00 94.81 205 ARG A O 1
ATOM 1643 N N . GLU A 1 206 ? -4.813 10.287 -10.614 1.00 92.88 206 GLU A N 1
ATOM 1644 C CA . GLU A 1 206 ? -4.985 11.745 -10.480 1.00 92.88 206 GLU A CA 1
ATOM 1645 C C . GLU A 1 206 ? -3.727 12.537 -10.877 1.00 92.88 206 GLU A C 1
ATOM 1647 O O . GLU A 1 206 ? -3.836 13.665 -11.352 1.00 92.88 206 GLU A O 1
ATOM 1652 N N . LEU A 1 207 ? -2.540 11.942 -10.720 1.00 89.81 207 LEU A N 1
ATOM 1653 C CA . LEU A 1 207 ? -1.251 12.533 -11.093 1.00 89.81 207 LEU A CA 1
ATOM 1654 C C . LEU A 1 207 ? -0.759 12.102 -12.483 1.00 89.81 207 LEU A C 1
ATOM 1656 O O . LEU A 1 207 ? 0.355 12.450 -12.864 1.00 89.81 207 LEU A O 1
ATOM 1660 N N . GLY A 1 208 ? -1.558 11.341 -13.239 1.00 90.75 208 GLY A N 1
ATOM 1661 C CA . GLY A 1 208 ? -1.147 10.786 -14.532 1.00 90.75 208 GLY A CA 1
ATOM 1662 C C . GLY A 1 208 ? -0.102 9.668 -14.430 1.00 90.75 208 GLY A C 1
ATOM 1663 O O . GLY A 1 208 ? 0.516 9.322 -15.433 1.00 90.75 208 GLY A O 1
ATOM 1664 N N . ILE A 1 209 ? 0.092 9.098 -13.238 1.00 94.06 209 ILE A N 1
ATOM 1665 C CA . ILE A 1 209 ? 1.007 7.985 -12.977 1.00 94.06 209 ILE A CA 1
ATOM 1666 C C . ILE A 1 209 ? 0.216 6.678 -13.068 1.00 94.06 209 ILE A C 1
ATOM 1668 O O . ILE A 1 209 ? -0.838 6.532 -12.448 1.00 94.06 209 ILE A O 1
ATOM 1672 N N . GLU A 1 210 ? 0.716 5.698 -13.815 1.00 97.06 210 GLU A N 1
ATOM 1673 C CA . GLU A 1 210 ? 0.074 4.386 -13.919 1.00 97.06 210 GLU A CA 1
ATOM 1674 C C . GLU A 1 210 ? 0.282 3.566 -12.626 1.00 97.06 210 GLU A C 1
ATOM 1676 O O . GLU A 1 210 ? 1.430 3.283 -12.264 1.00 97.06 210 GLU A O 1
A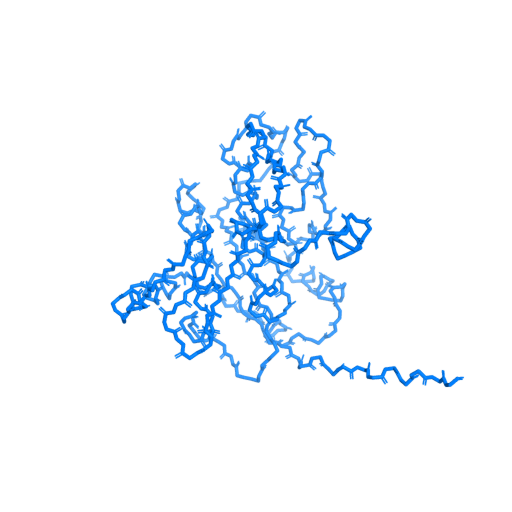TOM 1681 N N . PRO A 1 211 ? -0.787 3.152 -11.917 1.00 97.88 211 PRO A N 1
ATOM 1682 C CA . PRO A 1 211 ? -0.652 2.248 -10.784 1.00 97.88 211 PRO A CA 1
ATOM 1683 C C . PRO A 1 211 ? -0.420 0.815 -11.267 1.00 97.88 211 PRO A C 1
ATOM 1685 O O . PRO A 1 211 ? -1.201 0.276 -12.054 1.00 97.88 211 PRO A O 1
ATOM 1688 N N . ARG A 1 212 ? 0.628 0.178 -10.746 1.00 97.62 212 ARG A N 1
ATOM 1689 C CA . ARG A 1 212 ? 0.963 -1.223 -11.015 1.00 97.62 212 ARG A CA 1
ATOM 1690 C C . ARG A 1 212 ? 1.110 -2.019 -9.731 1.00 97.62 212 ARG A C 1
ATOM 1692 O O . ARG A 1 212 ? 1.456 -1.488 -8.677 1.00 97.62 212 ARG A O 1
ATOM 1699 N N . LEU A 1 213 ? 0.878 -3.317 -9.822 1.00 96.62 213 LEU A N 1
ATOM 1700 C CA . LEU A 1 213 ? 1.082 -4.237 -8.715 1.00 96.62 213 LEU A CA 1
ATOM 1701 C C . LEU A 1 213 ? 1.938 -5.406 -9.153 1.00 96.62 213 LEU A C 1
ATOM 1703 O O . LEU A 1 213 ? 1.818 -5.900 -10.270 1.00 96.62 213 LEU A O 1
ATOM 1707 N N . LYS A 1 214 ? 2.784 -5.865 -8.239 1.00 95.56 214 LYS A N 1
ATOM 1708 C CA . LYS A 1 214 ? 3.688 -6.986 -8.462 1.00 95.56 214 LYS A CA 1
ATOM 1709 C C . LYS A 1 214 ? 3.701 -7.884 -7.241 1.00 95.56 214 LYS A C 1
ATOM 1711 O O . LYS A 1 214 ? 3.678 -7.407 -6.105 1.00 95.56 214 LYS A O 1
ATOM 1716 N N . PHE A 1 215 ? 3.731 -9.194 -7.461 1.00 94.94 215 PHE A N 1
ATOM 1717 C CA . PHE A 1 215 ? 3.636 -10.169 -6.380 1.00 94.94 215 PHE A CA 1
ATOM 1718 C C . PHE A 1 215 ? 4.798 -11.147 -6.395 1.00 94.94 215 PHE A C 1
ATOM 1720 O O . PHE A 1 215 ? 5.135 -11.742 -7.418 1.00 94.94 215 PHE A O 1
ATOM 1727 N N . SER A 1 216 ? 5.339 -11.383 -5.208 1.00 94.31 216 SER A N 1
ATOM 1728 C CA . SER A 1 216 ? 6.296 -12.449 -4.951 1.00 94.31 216 SER A CA 1
ATOM 1729 C C . SER A 1 216 ? 5.864 -13.275 -3.757 1.00 94.31 216 SER A C 1
ATOM 1731 O O . SER A 1 216 ? 5.097 -12.851 -2.886 1.00 94.31 216 SER A O 1
ATOM 1733 N N . ARG A 1 217 ? 6.399 -14.487 -3.702 1.00 93.50 217 ARG A N 1
ATOM 1734 C CA . ARG A 1 217 ? 6.210 -15.408 -2.590 1.00 93.50 217 ARG A CA 1
ATOM 1735 C C . ARG A 1 217 ? 7.499 -15.520 -1.797 1.00 93.50 217 ARG A C 1
ATOM 1737 O O . ARG A 1 217 ? 8.581 -15.253 -2.306 1.00 93.50 217 ARG A O 1
ATOM 1744 N N . CYS A 1 218 ? 7.390 -15.925 -0.545 1.00 91.94 218 CYS A N 1
ATOM 1745 C CA . CYS A 1 218 ? 8.533 -16.219 0.303 1.00 91.94 218 CYS A CA 1
ATOM 1746 C C . CYS A 1 218 ? 8.162 -17.328 1.297 1.00 91.94 218 CYS A C 1
ATOM 1748 O O . CYS A 1 218 ? 6.972 -17.551 1.551 1.00 91.94 218 CYS A O 1
ATOM 1750 N N . PRO A 1 219 ? 9.146 -18.008 1.905 1.00 89.19 219 PRO A N 1
ATOM 1751 C CA . PRO A 1 219 ? 8.861 -18.938 2.983 1.00 89.19 219 PRO A CA 1
ATOM 1752 C C . PRO A 1 219 ? 8.255 -18.202 4.182 1.00 89.19 219 PRO A C 1
ATOM 1754 O O . PRO A 1 219 ? 8.608 -17.049 4.480 1.00 89.19 219 PRO A O 1
ATOM 1757 N N . ALA A 1 220 ? 7.371 -18.895 4.903 1.00 83.12 220 ALA A N 1
ATOM 1758 C CA . ALA A 1 220 ? 6.914 -18.447 6.209 1.00 83.12 220 ALA A CA 1
ATOM 1759 C C . ALA A 1 220 ? 8.125 -18.250 7.126 1.00 83.12 220 ALA A C 1
ATOM 1761 O O . ALA A 1 220 ? 9.001 -19.110 7.213 1.00 83.12 220 ALA A O 1
ATOM 1762 N N . ARG A 1 221 ? 8.194 -17.102 7.808 1.00 67.56 221 ARG A N 1
ATOM 1763 C CA . ARG A 1 221 ? 9.223 -16.886 8.827 1.00 67.56 221 ARG A CA 1
ATOM 1764 C C . ARG A 1 221 ? 8.982 -17.881 9.958 1.00 67.56 221 ARG A C 1
ATOM 1766 O O . ARG A 1 221 ? 8.012 -17.741 10.702 1.00 67.56 221 ARG A O 1
ATOM 1773 N N . THR A 1 222 ? 9.873 -18.853 10.116 1.00 54.97 222 THR A N 1
ATOM 1774 C CA . THR A 1 222 ? 9.974 -19.624 11.352 1.00 54.97 222 THR A CA 1
ATOM 1775 C C . THR A 1 222 ? 10.323 -18.646 12.470 1.00 54.97 222 THR A C 1
ATOM 1777 O O . THR A 1 222 ? 11.350 -17.969 12.435 1.00 54.97 222 THR A O 1
ATOM 1780 N N . ARG A 1 223 ? 9.438 -18.509 13.463 1.00 46.06 223 ARG A N 1
ATOM 1781 C CA . ARG A 1 223 ? 9.801 -17.833 14.710 1.00 46.06 223 ARG A CA 1
ATOM 1782 C C . ARG A 1 223 ? 10.895 -18.680 15.352 1.00 46.06 223 ARG A C 1
ATOM 1784 O O . ARG A 1 223 ? 10.599 -19.766 15.844 1.00 46.06 223 ARG A O 1
ATOM 1791 N N . SER A 1 224 ? 12.144 -18.216 15.352 1.00 40.44 224 SER A N 1
ATOM 1792 C CA . SER A 1 224 ? 13.123 -18.785 16.268 1.00 40.44 224 SER A CA 1
ATOM 1793 C C . SER A 1 224 ? 12.660 -18.412 17.675 1.00 40.44 224 SER A C 1
ATOM 1795 O O . SER A 1 224 ? 12.728 -17.264 18.112 1.00 40.44 224 SER A O 1
ATOM 1797 N N . HIS A 1 225 ? 12.101 -19.384 18.392 1.00 39.06 225 HIS A N 1
ATOM 1798 C CA . HIS A 1 225 ? 12.065 -19.299 19.839 1.00 39.06 225 HIS A CA 1
ATOM 1799 C C . HIS A 1 225 ? 13.522 -19.348 20.294 1.00 39.06 225 HIS A C 1
ATOM 1801 O O . HIS A 1 225 ? 14.091 -20.423 20.469 1.00 39.06 225 HIS A O 1
ATOM 1807 N N . ALA A 1 226 ? 14.142 -18.178 20.448 1.00 37.12 226 ALA A N 1
ATOM 1808 C CA . ALA A 1 226 ? 15.310 -18.056 21.295 1.00 37.12 226 ALA A CA 1
ATOM 1809 C C . ALA A 1 226 ? 14.874 -18.555 22.677 1.00 37.12 226 ALA A C 1
ATOM 1811 O O . ALA A 1 226 ? 14.105 -17.890 23.378 1.00 37.12 226 ALA A O 1
ATOM 1812 N N . LYS A 1 227 ? 15.284 -19.780 23.022 1.00 35.72 227 LYS A N 1
ATOM 1813 C CA . LYS A 1 227 ? 15.215 -20.283 24.389 1.00 35.72 227 LYS A CA 1
ATOM 1814 C C . LYS A 1 227 ? 15.932 -19.242 25.242 1.00 35.72 227 LYS A C 1
ATOM 1816 O O . LYS A 1 227 ? 17.142 -19.073 25.112 1.00 35.72 227 LYS A O 1
ATOM 1821 N N . LYS A 1 228 ? 15.182 -18.515 26.072 1.00 39.16 228 LYS A N 1
ATOM 1822 C CA . LYS A 1 228 ? 15.771 -17.816 27.210 1.00 39.16 228 LYS A CA 1
ATOM 1823 C C . LYS A 1 228 ? 16.428 -18.905 28.051 1.00 39.16 228 LYS A C 1
ATOM 1825 O O . LYS A 1 228 ? 15.721 -19.731 28.625 1.00 39.16 228 LYS A O 1
ATOM 1830 N N . HIS A 1 229 ? 17.754 -18.969 28.018 1.00 39.22 229 HIS A N 1
ATOM 1831 C CA . HIS A 1 229 ? 18.477 -19.690 29.047 1.00 39.22 229 HIS A CA 1
ATOM 1832 C C . HIS A 1 229 ? 18.233 -18.966 30.373 1.00 39.22 229 HIS A C 1
ATOM 1834 O O . HIS A 1 229 ? 18.185 -17.734 30.411 1.00 39.22 229 HIS A O 1
ATOM 1840 N N . VAL A 1 230 ? 17.935 -19.805 31.362 1.00 41.16 230 VAL A N 1
ATOM 1841 C CA . VAL A 1 230 ? 17.593 -19.529 32.760 1.00 41.16 230 VAL A CA 1
ATOM 1842 C C . VAL A 1 230 ? 18.610 -18.606 33.414 1.00 41.16 230 VAL A C 1
ATOM 1844 O O . VAL A 1 230 ? 19.814 -18.802 33.142 1.00 41.16 230 VAL A O 1
#

Organism: NCBI:txid1836972